Protein AF-A0A1U7P0L5-F1 (afdb_monomer_lite)

Sequence (220 aa):
MLDERTPVVAGQPLCALDLDDVIVNGQLLPSAAVLVDELNTYAEVSVSGGGLHLLAASTVAPGARRGKVNDLSVELITTGFLAITGVRWPETPPEIALRRAELAQLRRDLDPGSPPPCFRPAARPVADVLSALLGQRNGTKVRRLLIDGDTSGYPSPSEAVFAAARLIAWRTRDAGVIEVLLRESPLYTSRWERPVAAGRTWITHTVYRALSADRKGVHQ

Secondary structure (DSSP, 8-state):
---TTS-EETTEEEEEEEETT-EETTEE-HHHHHHHHHH-S-EEE-TTSS-EEEEEE----S--SEEEETTEEEEEESSS-------B-TTS-SS-EE-HHHHHHHHHHH---SPP---PPPSS-HHHHHHHHHTSTTHHHHHHHHTS---TTSSSHHHHHHHHHHHHHHHH--HHHHHHHHHHSTT--GGGGSEEGGGEEHHHHHHHHHHH--------

pLDDT: mean 84.92, std 14.85, range [30.53, 98.44]

Radius of gyration: 23.58 Å; chains: 1; bounding box: 50×36×65 Å

Structure (mmCIF, N/CA/C/O backbone):
data_AF-A0A1U7P0L5-F1
#
_entry.id   AF-A0A1U7P0L5-F1
#
loop_
_atom_site.group_PDB
_atom_site.id
_atom_site.type_symbol
_atom_site.label_atom_id
_atom_site.label_alt_id
_atom_site.label_comp_id
_atom_site.label_asym_id
_atom_site.label_entity_id
_atom_site.label_seq_id
_atom_site.pdbx_PDB_ins_code
_atom_site.Cartn_x
_atom_site.Cartn_y
_atom_site.Cartn_z
_atom_site.occupancy
_atom_site.B_iso_or_equiv
_atom_site.auth_seq_id
_atom_site.auth_comp_id
_atom_site.auth_asym_id
_atom_site.auth_atom_id
_atom_site.pdbx_PDB_model_num
ATOM 1 N N . MET A 1 1 ? 18.493 -2.268 11.499 1.00 49.53 1 MET A N 1
ATOM 2 C CA . MET A 1 1 ? 18.177 -1.759 12.848 1.00 49.53 1 MET A CA 1
ATOM 3 C C . MET A 1 1 ? 17.081 -0.727 12.698 1.00 49.53 1 MET A C 1
ATOM 5 O O . MET A 1 1 ? 17.154 0.045 11.749 1.00 49.53 1 MET A O 1
ATOM 9 N N . LEU A 1 2 ? 16.052 -0.779 13.542 1.00 60.72 2 LEU A N 1
ATOM 10 C CA . LEU A 1 2 ? 15.047 0.285 13.620 1.00 60.72 2 LEU A CA 1
ATOM 11 C C . LEU A 1 2 ? 15.677 1.477 14.359 1.00 60.72 2 LEU A C 1
ATOM 13 O O . LEU A 1 2 ? 16.506 1.261 15.239 1.00 60.72 2 LEU A O 1
ATOM 17 N N . ASP A 1 3 ? 15.332 2.700 13.964 1.00 70.56 3 ASP A N 1
ATOM 18 C CA . ASP A 1 3 ? 15.740 3.926 14.667 1.00 70.56 3 ASP A CA 1
ATOM 19 C C . ASP A 1 3 ? 15.194 3.899 16.109 1.00 70.56 3 ASP A C 1
ATOM 21 O O . ASP A 1 3 ? 14.060 3.460 16.310 1.00 70.56 3 ASP A O 1
ATOM 25 N N . GLU A 1 4 ? 15.960 4.376 17.097 1.00 69.56 4 GLU A N 1
ATOM 26 C CA . GLU A 1 4 ? 15.569 4.458 18.519 1.00 69.56 4 GLU A CA 1
ATOM 27 C C . GLU A 1 4 ? 14.279 5.264 18.735 1.00 69.56 4 GLU A C 1
ATOM 29 O O . GLU A 1 4 ? 13.580 5.087 19.730 1.00 69.56 4 GLU A O 1
ATOM 34 N N . ARG A 1 5 ? 13.932 6.134 17.782 1.00 76.31 5 ARG A N 1
ATOM 35 C CA . ARG A 1 5 ? 12.690 6.919 17.785 1.00 76.31 5 ARG A CA 1
ATOM 36 C C . ARG A 1 5 ? 11.480 6.171 17.233 1.00 76.31 5 ARG A C 1
ATOM 38 O O . ARG A 1 5 ? 10.381 6.720 17.238 1.00 76.31 5 ARG A O 1
ATOM 45 N N . THR A 1 6 ? 11.663 4.953 16.729 1.00 80.88 6 THR A N 1
ATOM 46 C CA . THR A 1 6 ? 10.565 4.141 16.204 1.00 80.88 6 THR A CA 1
ATOM 47 C C . THR A 1 6 ? 9.886 3.431 17.370 1.00 80.88 6 THR A C 1
ATOM 49 O O . THR A 1 6 ? 10.516 2.571 17.986 1.00 80.88 6 THR A O 1
ATOM 52 N N . PRO A 1 7 ? 8.619 3.737 17.693 1.00 87.62 7 PRO A N 1
ATOM 53 C CA . PRO A 1 7 ? 7.888 2.971 18.692 1.00 87.62 7 PRO A CA 1
ATOM 54 C C . PRO A 1 7 ? 7.767 1.510 18.245 1.00 87.62 7 PRO A C 1
ATOM 56 O O . PRO A 1 7 ? 7.443 1.224 17.089 1.00 87.62 7 PRO A O 1
ATOM 59 N N . VAL A 1 8 ? 8.047 0.585 19.163 1.00 89.44 8 VAL A N 1
ATOM 60 C CA . VAL A 1 8 ? 8.085 -0.857 18.901 1.00 89.44 8 VAL A CA 1
ATOM 61 C C . VAL A 1 8 ? 7.215 -1.594 19.913 1.00 89.44 8 VAL A C 1
ATOM 63 O O . VAL A 1 8 ? 7.319 -1.370 21.115 1.00 89.44 8 VAL A O 1
ATOM 66 N N . VAL A 1 9 ? 6.407 -2.530 19.421 1.00 90.25 9 VAL A N 1
ATOM 67 C CA . VAL A 1 9 ? 5.615 -3.473 20.218 1.00 90.25 9 VAL A CA 1
ATOM 68 C C . VAL A 1 9 ? 5.973 -4.886 19.759 1.00 90.25 9 VAL A C 1
ATOM 70 O O . VAL A 1 9 ? 6.031 -5.159 18.561 1.00 90.25 9 VAL A O 1
ATOM 73 N N . ALA A 1 10 ? 6.286 -5.782 20.701 1.00 85.44 10 ALA A N 1
ATOM 74 C CA . ALA A 1 10 ? 6.700 -7.165 20.418 1.00 85.44 10 ALA A CA 1
ATOM 75 C C . ALA A 1 10 ? 7.835 -7.290 19.368 1.00 85.44 10 ALA A C 1
ATOM 77 O O . ALA A 1 10 ? 7.843 -8.189 18.525 1.00 85.44 10 ALA A O 1
ATOM 78 N N . GLY A 1 11 ? 8.793 -6.356 19.380 1.00 88.50 11 GLY A N 1
ATOM 79 C CA . GLY A 1 11 ? 9.914 -6.342 18.434 1.00 88.50 11 GLY A CA 1
ATOM 80 C C . GLY A 1 11 ? 9.539 -5.944 16.999 1.00 88.50 11 GLY A C 1
ATOM 81 O O . GLY A 1 11 ? 10.328 -6.170 16.082 1.00 88.50 11 GLY A O 1
ATOM 82 N N . GLN A 1 12 ? 8.347 -5.386 16.771 1.00 91.94 12 GLN A N 1
ATOM 83 C CA . GLN A 1 12 ? 7.901 -4.837 15.489 1.00 91.94 12 GLN A CA 1
ATOM 84 C C . GLN A 1 12 ? 7.539 -3.354 15.598 1.00 91.94 12 GLN A C 1
ATOM 86 O O . GLN A 1 12 ? 7.059 -2.931 16.648 1.00 91.94 12 GLN A O 1
ATOM 91 N N . PRO A 1 13 ? 7.739 -2.562 14.530 1.00 94.12 13 PRO A N 1
ATOM 92 C CA . PRO A 1 13 ? 7.363 -1.158 14.550 1.00 94.12 13 PRO A CA 1
ATOM 93 C C . PRO A 1 13 ? 5.846 -1.008 14.698 1.00 94.12 13 PRO A C 1
ATOM 95 O O . PRO A 1 13 ? 5.068 -1.813 14.174 1.00 94.12 13 PRO A O 1
ATOM 98 N N . LEU A 1 14 ? 5.444 0.027 15.428 1.00 95.38 14 LEU A N 1
ATOM 99 C CA . LEU A 1 14 ? 4.051 0.404 15.590 1.00 95.38 14 LEU A CA 1
ATOM 100 C C . LEU A 1 14 ? 3.533 1.052 14.302 1.00 95.38 14 LEU A C 1
ATOM 102 O O . LEU A 1 14 ? 4.162 1.950 13.743 1.00 95.38 14 LEU A O 1
ATOM 106 N N . CYS A 1 15 ? 2.372 0.596 13.858 1.00 96.25 15 CYS A N 1
ATOM 107 C CA . CYS A 1 15 ? 1.606 1.165 12.764 1.00 96.25 15 CYS A CA 1
ATOM 108 C C . CYS A 1 15 ? 0.264 1.651 13.305 1.00 96.25 15 CYS A C 1
ATOM 110 O O . CYS A 1 15 ? -0.303 1.030 14.208 1.00 96.25 15 CYS A O 1
ATOM 112 N N . ALA A 1 16 ? -0.256 2.719 12.715 1.00 97.25 16 ALA A N 1
ATOM 113 C CA . ALA A 1 16 ? -1.593 3.203 13.005 1.00 97.25 16 ALA A CA 1
ATOM 114 C C . ALA A 1 16 ? -2.440 3.290 11.738 1.00 97.25 16 ALA A C 1
ATOM 116 O O . ALA A 1 16 ? -1.933 3.642 10.672 1.00 97.25 16 ALA A O 1
ATOM 117 N N . LEU A 1 17 ? -3.722 2.977 11.865 1.00 97.75 17 LEU A N 1
ATOM 118 C CA . LEU A 1 17 ? -4.740 3.304 10.879 1.00 97.75 17 LEU A CA 1
ATOM 119 C C . LEU A 1 17 ? -5.555 4.462 11.432 1.00 97.75 17 LEU A C 1
ATOM 121 O O . LEU A 1 17 ? -6.031 4.379 12.563 1.00 97.75 17 LEU A O 1
ATOM 125 N N . ASP A 1 18 ? -5.724 5.495 10.624 1.00 98.00 18 ASP A N 1
ATOM 126 C CA . ASP A 1 18 ? -6.602 6.620 10.908 1.00 98.00 18 ASP A CA 1
ATOM 127 C C . ASP A 1 18 ? -7.827 6.537 9.988 1.00 98.00 18 ASP A C 1
ATOM 129 O O . ASP A 1 18 ? -7.694 6.455 8.757 1.00 98.00 18 ASP A O 1
ATOM 133 N N . LEU A 1 19 ? -9.002 6.442 10.611 1.00 97.50 19 LEU A N 1
ATOM 134 C CA . LEU A 1 19 ? -10.300 6.310 9.964 1.00 97.50 19 LEU A CA 1
ATOM 135 C C . LEU A 1 19 ? -11.152 7.540 10.289 1.00 97.50 19 LEU A C 1
ATOM 137 O O . LEU A 1 19 ? -11.674 7.672 11.399 1.00 97.50 19 LEU A O 1
ATOM 141 N N . ASP A 1 20 ? -11.330 8.410 9.300 1.00 96.19 20 ASP A N 1
ATOM 142 C CA . ASP A 1 20 ? -12.133 9.627 9.423 1.00 96.19 20 ASP A CA 1
ATOM 143 C C . ASP A 1 20 ? -13.633 9.347 9.219 1.00 96.19 20 ASP A C 1
ATOM 145 O O . ASP A 1 20 ? -14.016 8.587 8.328 1.00 96.19 20 ASP A O 1
ATOM 149 N N . ASP A 1 21 ? -14.482 10.006 10.016 1.00 95.31 21 ASP A N 1
ATOM 150 C CA . ASP A 1 21 ? -15.950 10.030 9.875 1.00 95.31 21 ASP A CA 1
ATOM 151 C C . ASP A 1 21 ? -16.629 8.644 9.799 1.00 95.31 21 ASP A C 1
ATOM 153 O O . ASP A 1 21 ? -17.619 8.441 9.090 1.00 95.31 21 ASP A O 1
ATOM 157 N N . VAL A 1 22 ? -16.106 7.671 10.550 1.00 96.31 22 VAL A N 1
ATOM 158 C CA . VAL A 1 22 ? -16.613 6.288 10.582 1.00 96.31 22 VAL A CA 1
ATOM 159 C C . VAL A 1 22 ? -17.613 6.002 11.693 1.00 96.31 22 VAL A C 1
ATOM 161 O O . VAL A 1 22 ? -18.229 4.938 11.683 1.00 96.31 22 VAL A O 1
ATOM 164 N N . ILE A 1 23 ? -17.784 6.916 12.646 1.00 96.12 23 ILE A N 1
ATOM 165 C CA . ILE A 1 23 ? -18.743 6.790 13.743 1.00 96.12 23 ILE A CA 1
ATOM 166 C C . ILE A 1 23 ? -19.949 7.681 13.441 1.00 96.12 23 ILE A C 1
ATOM 168 O O . ILE A 1 23 ? -19.853 8.907 13.430 1.00 96.12 23 ILE A O 1
ATOM 172 N N . VAL A 1 24 ? -21.113 7.063 13.250 1.00 93.12 24 VAL A N 1
ATOM 173 C CA . VAL A 1 24 ? -22.387 7.745 12.997 1.00 93.12 24 VAL A CA 1
ATOM 174 C C . VAL A 1 24 ? -23.397 7.294 14.044 1.00 93.12 24 VAL A C 1
ATOM 176 O O . VAL A 1 24 ? -23.664 6.106 14.190 1.00 93.12 24 VAL A O 1
ATOM 179 N N . ASN A 1 25 ? -23.959 8.242 14.799 1.00 91.88 25 ASN A N 1
ATOM 180 C CA . ASN A 1 25 ? -24.899 7.966 15.898 1.00 91.88 25 ASN A CA 1
ATOM 181 C C . ASN A 1 25 ? -24.366 6.946 16.927 1.00 91.88 25 ASN A C 1
ATOM 183 O O . ASN A 1 25 ? -25.121 6.133 17.456 1.00 91.88 25 ASN A O 1
ATOM 187 N N . GLY A 1 26 ? -23.057 6.979 17.199 1.00 90.38 26 GLY A N 1
ATOM 188 C CA . GLY A 1 26 ? -22.404 6.065 18.140 1.00 90.38 26 GLY A CA 1
ATOM 189 C C . GLY A 1 26 ? -22.184 4.645 17.610 1.00 90.38 26 GLY A C 1
ATOM 190 O O . GLY A 1 26 ? -21.819 3.770 18.388 1.00 90.38 26 GLY A O 1
ATOM 191 N N . GLN A 1 27 ? -22.390 4.407 16.313 1.00 91.69 27 GLN A N 1
ATOM 192 C CA . GLN A 1 27 ? -22.140 3.122 15.661 1.00 91.69 27 GLN A CA 1
ATOM 193 C C . GLN A 1 27 ? -21.100 3.268 14.554 1.00 91.69 27 GLN A C 1
ATOM 195 O O . GLN A 1 27 ? -21.029 4.306 13.898 1.00 91.69 27 GLN A O 1
ATOM 200 N N . LEU A 1 28 ? -20.307 2.219 14.332 1.00 90.75 28 LEU A N 1
ATOM 201 C CA . LEU A 1 28 ? -19.376 2.181 13.209 1.00 90.75 28 LEU A CA 1
ATOM 202 C C . LEU A 1 28 ? -20.118 1.972 11.888 1.00 90.75 28 LEU A C 1
ATOM 204 O O . LEU A 1 28 ? -21.085 1.210 11.808 1.00 90.75 28 LEU A O 1
ATOM 208 N N . LEU A 1 29 ? -19.612 2.595 10.826 1.00 90.50 29 LEU A N 1
ATOM 209 C CA . LEU A 1 29 ? -19.975 2.221 9.464 1.00 90.50 29 LEU A CA 1
ATOM 210 C C . LEU A 1 29 ? -19.682 0.725 9.239 1.00 90.50 29 LEU A C 1
ATOM 212 O O . LEU A 1 29 ? -18.647 0.240 9.701 1.00 90.50 29 LEU A O 1
ATOM 216 N N . PRO A 1 30 ? -20.517 -0.008 8.478 1.00 87.69 30 PRO A N 1
ATOM 217 C CA . PRO A 1 30 ? -20.316 -1.442 8.260 1.00 87.69 30 PRO A CA 1
ATOM 218 C C . PRO A 1 30 ? -18.934 -1.799 7.697 1.00 87.69 30 PRO A C 1
ATOM 220 O O . PRO A 1 30 ? -18.323 -2.771 8.129 1.00 87.69 30 PRO A O 1
ATOM 223 N N . SER A 1 31 ? -18.407 -0.992 6.772 1.00 85.62 31 SER A N 1
ATOM 224 C CA . SER A 1 31 ? -17.066 -1.191 6.209 1.00 85.62 31 SER A CA 1
ATOM 225 C C . SER A 1 31 ? -15.951 -0.970 7.236 1.00 85.62 31 SER A C 1
ATOM 227 O O . SER A 1 31 ? -14.946 -1.677 7.205 1.00 85.62 31 SER A O 1
ATOM 229 N N . ALA A 1 32 ? -16.134 -0.032 8.171 1.00 90.44 32 ALA A N 1
ATOM 230 C CA . ALA A 1 32 ? -15.198 0.198 9.267 1.00 90.44 32 ALA A CA 1
ATOM 231 C C . ALA A 1 32 ? -15.249 -0.934 10.299 1.00 90.44 32 ALA A C 1
ATOM 233 O O . ALA A 1 32 ? -14.197 -1.385 10.737 1.00 90.44 32 ALA A O 1
ATOM 234 N N . ALA A 1 33 ? -16.441 -1.439 10.632 1.00 88.75 33 ALA A N 1
ATOM 235 C CA . ALA A 1 33 ? -16.604 -2.574 11.541 1.00 88.75 33 ALA A CA 1
ATOM 236 C C . ALA A 1 33 ? -15.881 -3.829 11.024 1.00 88.75 33 ALA A C 1
ATOM 238 O O . ALA A 1 33 ? -15.118 -4.434 11.768 1.00 88.75 33 ALA A O 1
ATOM 239 N N . VAL A 1 34 ? -16.020 -4.153 9.730 1.00 87.75 34 VAL A N 1
ATOM 240 C CA . VAL A 1 34 ? -15.293 -5.275 9.105 1.00 87.75 34 VAL A CA 1
ATOM 241 C C . VAL A 1 34 ? -13.781 -5.115 9.264 1.00 87.75 34 VAL A C 1
ATOM 243 O O . VAL A 1 34 ? -13.110 -6.050 9.683 1.00 87.75 34 VAL A O 1
ATOM 246 N N . LEU A 1 35 ? -13.236 -3.927 8.983 1.00 89.81 35 LEU A N 1
ATOM 247 C CA . LEU A 1 35 ? -11.798 -3.685 9.106 1.00 89.81 35 LEU A CA 1
ATOM 248 C C . LEU A 1 35 ? -11.310 -3.749 10.565 1.00 89.81 35 LEU A C 1
ATOM 250 O O . LEU A 1 35 ? -10.214 -4.246 10.832 1.00 89.81 35 LEU A O 1
ATOM 254 N N . VAL A 1 36 ? -12.113 -3.250 11.508 1.00 93.38 36 VAL A N 1
ATOM 255 C CA . VAL A 1 36 ? -11.837 -3.325 12.950 1.00 93.38 36 VAL A CA 1
ATOM 256 C C . VAL A 1 36 ? -11.805 -4.779 13.419 1.00 93.38 36 VAL A C 1
ATOM 258 O O . VAL A 1 36 ? -10.855 -5.171 14.101 1.00 93.38 36 VAL A O 1
ATOM 261 N N . ASP A 1 37 ? -12.779 -5.585 13.000 1.00 89.81 37 ASP A N 1
ATOM 262 C CA . ASP A 1 37 ? -12.876 -7.006 13.338 1.00 89.81 37 ASP A CA 1
ATOM 263 C C . ASP A 1 37 ? -11.768 -7.838 12.682 1.00 89.81 37 ASP A C 1
ATOM 265 O O . ASP A 1 37 ? -11.213 -8.739 13.309 1.00 89.81 37 ASP A O 1
ATOM 269 N N . GLU A 1 38 ? -11.402 -7.537 11.435 1.00 89.00 38 GLU A N 1
ATOM 270 C CA . GLU A 1 38 ? -10.308 -8.212 10.731 1.00 89.00 38 GLU A CA 1
ATOM 271 C C . GLU A 1 38 ? -8.953 -7.920 11.380 1.00 89.00 38 GLU A C 1
ATOM 273 O O . GLU A 1 38 ? -8.148 -8.833 11.587 1.00 89.00 38 GLU A O 1
ATOM 278 N N . LEU A 1 39 ? -8.683 -6.653 11.718 1.00 93.81 39 LEU A N 1
ATOM 279 C CA . LEU A 1 39 ? -7.416 -6.272 12.336 1.00 93.81 39 LEU A CA 1
ATOM 280 C C . LEU A 1 39 ? -7.352 -6.687 13.811 1.00 93.81 39 LEU A C 1
ATOM 282 O O . LEU A 1 39 ? -6.258 -6.963 14.304 1.00 93.81 39 LEU A O 1
ATOM 286 N N . ASN A 1 40 ? -8.494 -6.737 14.507 1.00 95.12 40 ASN A N 1
ATOM 287 C CA . ASN A 1 40 ? -8.668 -7.224 15.878 1.00 95.12 40 ASN A CA 1
ATOM 288 C C . ASN A 1 40 ? -7.512 -6.817 16.810 1.00 95.12 40 ASN A C 1
ATOM 290 O O . ASN A 1 40 ? -6.704 -7.639 17.262 1.00 95.12 40 ASN A O 1
ATOM 294 N N . THR A 1 41 ? -7.376 -5.517 17.026 1.00 97.88 41 THR A N 1
ATOM 295 C CA . THR A 1 41 ? -6.297 -4.891 17.796 1.00 97.88 41 THR A CA 1
ATOM 296 C C . THR A 1 41 ? -6.857 -3.700 18.563 1.00 97.88 41 THR A C 1
ATOM 298 O O . THR A 1 41 ? -8.007 -3.323 18.344 1.00 97.88 41 THR A O 1
ATOM 301 N N . TYR A 1 42 ? -6.056 -3.087 19.431 1.00 98.06 42 TYR A N 1
ATOM 302 C CA . TYR A 1 42 ? -6.428 -1.848 20.106 1.00 98.06 42 TYR A CA 1
ATOM 303 C C . TYR A 1 42 ? -6.975 -0.793 19.138 1.00 98.06 42 TYR A C 1
ATOM 305 O O . TYR A 1 42 ? -6.298 -0.414 18.174 1.00 98.06 42 TYR A O 1
ATOM 313 N N . ALA A 1 43 ? -8.167 -0.282 19.448 1.00 98.19 43 ALA A N 1
ATOM 314 C CA . ALA A 1 43 ? -8.747 0.870 18.781 1.00 98.19 43 ALA A CA 1
ATOM 315 C C . ALA A 1 43 ? -9.280 1.898 19.782 1.00 98.19 43 ALA A C 1
ATOM 317 O O . ALA A 1 43 ? -9.772 1.558 20.863 1.00 98.19 43 ALA A O 1
ATOM 318 N N . GLU A 1 44 ? -9.228 3.167 19.398 1.00 97.94 44 GLU A N 1
ATOM 319 C CA . GLU A 1 44 ? -9.717 4.288 20.193 1.00 97.94 44 GLU A CA 1
ATOM 320 C C . GLU A 1 44 ? -10.426 5.336 19.338 1.00 97.94 44 GLU A C 1
ATOM 322 O O . GLU A 1 44 ? -10.128 5.513 18.158 1.00 97.94 44 GLU A O 1
ATOM 327 N N . VAL A 1 45 ? -11.374 6.039 19.950 1.00 98.06 45 VAL A N 1
ATOM 328 C CA . VAL A 1 45 ? -12.108 7.141 19.325 1.00 98.06 45 VAL A CA 1
ATOM 329 C C . VAL A 1 45 ? -11.155 8.313 19.108 1.00 98.06 45 VAL A C 1
ATOM 331 O O . VAL A 1 45 ? -10.426 8.698 20.024 1.00 98.06 45 VAL A O 1
ATOM 334 N N . SER A 1 46 ? -11.154 8.889 17.906 1.00 96.94 46 SER A N 1
ATOM 335 C CA . SER A 1 46 ? -10.294 10.026 17.574 1.00 96.94 46 SER A CA 1
ATOM 336 C C . SER A 1 46 ? -10.735 11.309 18.293 1.00 96.94 46 SER A C 1
ATOM 338 O O . SER A 1 46 ? -11.811 11.391 18.888 1.00 96.94 46 SER A O 1
ATOM 340 N N . VAL A 1 47 ? -9.910 12.359 18.219 1.00 96.94 47 VAL A N 1
ATOM 341 C CA . VAL A 1 47 ? -10.175 13.652 18.883 1.00 96.94 47 VAL A CA 1
ATOM 342 C C . VAL A 1 47 ? -11.492 14.291 18.423 1.00 96.94 47 VAL A C 1
ATOM 344 O O . VAL A 1 47 ? -12.130 14.999 19.199 1.00 96.94 47 VAL A O 1
ATOM 347 N N . SER A 1 48 ? -11.918 14.046 17.179 1.00 94.69 48 SER A N 1
ATOM 348 C CA . SER A 1 48 ? -13.170 14.596 16.645 1.00 94.69 48 SER A CA 1
ATOM 349 C C . SER A 1 48 ? -14.420 13.918 17.211 1.00 94.69 48 SER A C 1
ATOM 351 O O . SER A 1 48 ? -15.515 14.457 17.072 1.00 94.69 48 SER A O 1
ATOM 353 N N . GLY A 1 49 ? -14.286 12.729 17.808 1.00 94.88 49 GLY A N 1
ATOM 354 C CA . GLY A 1 49 ? -15.407 11.884 18.226 1.00 94.88 49 GLY A CA 1
ATOM 355 C C . GLY A 1 49 ? -16.095 11.125 17.084 1.00 94.88 49 GLY A C 1
ATOM 356 O O . GLY A 1 49 ? -16.838 10.185 17.352 1.00 94.88 49 GLY A O 1
ATOM 357 N N . GLY A 1 50 ? -15.848 11.509 15.826 1.00 95.94 50 GLY A N 1
ATOM 358 C CA . GLY A 1 50 ? -16.410 10.868 14.632 1.00 95.94 50 GLY A CA 1
ATOM 359 C C . GLY A 1 50 ? -15.477 9.855 13.963 1.00 95.94 50 GLY A C 1
ATOM 360 O O . GLY A 1 50 ? -15.931 9.071 13.134 1.00 95.94 50 GLY A O 1
ATOM 361 N N . GLY A 1 51 ? -14.186 9.862 14.302 1.00 97.19 51 GLY A N 1
ATOM 362 C CA . GLY A 1 51 ? -13.186 8.959 13.731 1.00 97.19 51 GLY A CA 1
ATOM 363 C C . GLY A 1 51 ? -12.703 7.886 14.705 1.00 97.19 51 GLY A C 1
ATOM 364 O O . GLY A 1 51 ? -13.018 7.903 15.898 1.00 97.19 51 GLY A O 1
ATOM 365 N N . LEU A 1 52 ? -11.896 6.964 14.188 1.00 97.69 52 LEU A N 1
ATOM 366 C CA . LEU A 1 52 ? -11.321 5.857 14.943 1.00 97.69 52 LEU A CA 1
ATOM 367 C C . LEU A 1 52 ? -9.845 5.666 14.575 1.00 97.69 52 LEU A C 1
ATOM 369 O O . LEU A 1 52 ? -9.497 5.595 13.398 1.00 97.69 52 LEU A O 1
ATOM 373 N N . HIS A 1 53 ? -8.986 5.521 15.579 1.00 98.44 53 HIS A N 1
ATOM 374 C CA . HIS A 1 53 ? -7.600 5.103 15.400 1.00 98.44 53 HIS A CA 1
ATOM 375 C C . HIS A 1 53 ? -7.453 3.629 15.765 1.00 98.44 53 HIS A C 1
ATOM 377 O O . HIS A 1 53 ? -7.892 3.220 16.838 1.00 98.44 53 HIS A O 1
ATOM 383 N N . LEU A 1 54 ? -6.785 2.839 14.925 1.00 98.31 54 LEU A N 1
ATOM 384 C CA . LEU A 1 54 ? -6.393 1.466 15.254 1.00 98.31 54 LEU A CA 1
ATOM 385 C C . LEU A 1 54 ? -4.874 1.376 15.322 1.00 98.31 54 LEU A C 1
ATOM 387 O O . LEU A 1 54 ? -4.183 1.863 14.429 1.00 98.31 54 LEU A O 1
ATOM 391 N N . LEU A 1 55 ? -4.347 0.711 16.346 1.00 98.12 55 LEU A N 1
ATOM 392 C CA . LEU A 1 55 ? -2.911 0.546 16.558 1.00 98.12 55 LEU A CA 1
ATOM 393 C C . LEU A 1 55 ? -2.529 -0.927 16.455 1.00 98.12 55 LEU A C 1
ATOM 395 O O . LEU A 1 55 ? -3.092 -1.764 17.155 1.00 98.12 55 LEU A O 1
ATOM 399 N N . ALA A 1 56 ? -1.538 -1.251 15.628 1.00 97.44 56 ALA A N 1
ATOM 400 C CA . ALA A 1 56 ? -1.047 -2.616 15.449 1.00 97.44 56 ALA A CA 1
ATOM 401 C C . ALA A 1 56 ? 0.470 -2.649 15.249 1.00 97.44 56 ALA A C 1
ATOM 403 O O . ALA A 1 56 ? 1.067 -1.738 14.677 1.00 97.44 56 ALA A O 1
ATOM 404 N N . ALA A 1 57 ? 1.108 -3.732 15.681 1.00 96.81 57 ALA A N 1
ATOM 405 C CA . ALA A 1 57 ? 2.535 -3.948 15.481 1.00 96.81 57 ALA A CA 1
ATOM 406 C C . ALA A 1 57 ? 2.767 -4.753 14.196 1.00 96.81 57 ALA A C 1
ATOM 408 O O . ALA A 1 57 ? 2.230 -5.852 14.052 1.00 96.81 57 ALA A O 1
ATOM 409 N N . SER A 1 58 ? 3.567 -4.242 13.258 1.00 94.81 58 SER A N 1
ATOM 410 C CA . SER A 1 58 ? 4.023 -4.990 12.076 1.00 94.81 58 SER A CA 1
ATOM 411 C C . SER A 1 58 ? 5.049 -4.194 11.275 1.00 94.81 58 SER A C 1
ATOM 413 O O . SER A 1 58 ? 4.950 -2.979 11.163 1.00 94.81 58 SER A O 1
ATOM 415 N N . THR A 1 59 ? 5.996 -4.871 10.622 1.00 92.56 59 THR A N 1
ATOM 416 C CA . THR A 1 59 ? 6.718 -4.271 9.491 1.00 92.56 59 THR A CA 1
ATOM 417 C C . THR A 1 59 ? 5.861 -4.343 8.232 1.00 92.56 59 THR A C 1
ATOM 419 O O . THR A 1 59 ? 5.554 -5.430 7.744 1.00 92.56 59 THR A O 1
ATOM 422 N N . VAL A 1 60 ? 5.527 -3.183 7.671 1.00 90.25 60 VAL A N 1
ATOM 423 C CA . VAL A 1 60 ? 4.733 -3.073 6.443 1.00 90.25 60 VAL A CA 1
ATOM 424 C C . VAL A 1 60 ? 5.617 -2.606 5.286 1.00 90.25 60 VAL A C 1
ATOM 426 O O . VAL A 1 60 ? 6.516 -1.787 5.469 1.00 90.25 60 VAL A O 1
ATOM 429 N N . ALA A 1 61 ? 5.363 -3.123 4.082 1.00 88.25 61 ALA A N 1
ATOM 430 C CA . ALA A 1 61 ? 6.021 -2.644 2.869 1.00 88.25 61 ALA A CA 1
ATOM 431 C C . ALA A 1 61 ? 5.727 -1.145 2.626 1.00 88.25 61 ALA A C 1
ATOM 433 O O . ALA A 1 61 ? 4.652 -0.667 3.010 1.00 88.25 61 ALA A O 1
ATOM 434 N N . PRO A 1 62 ? 6.645 -0.400 1.980 1.00 85.38 62 PRO A N 1
ATOM 435 C CA . PRO A 1 62 ? 6.371 0.969 1.552 1.00 85.38 62 PRO A CA 1
ATOM 436 C C . PRO A 1 62 ? 5.237 0.992 0.518 1.00 85.38 62 PRO A C 1
ATOM 438 O O . PRO A 1 62 ? 5.085 0.051 -0.260 1.00 85.38 62 PRO A O 1
ATOM 441 N N . GLY A 1 63 ? 4.463 2.074 0.497 1.00 87.25 63 GLY A N 1
ATOM 442 C CA . GLY A 1 63 ? 3.346 2.256 -0.429 1.00 87.25 63 GLY A CA 1
ATOM 443 C C . GLY A 1 63 ? 2.550 3.521 -0.123 1.00 87.25 63 GLY A C 1
ATOM 444 O O . GLY A 1 63 ? 2.963 4.333 0.712 1.00 87.25 63 GLY A O 1
ATOM 445 N N . ALA A 1 64 ? 1.408 3.682 -0.787 1.00 88.19 64 ALA A N 1
ATOM 446 C CA . ALA A 1 64 ? 0.504 4.809 -0.585 1.00 88.19 64 ALA A CA 1
ATOM 447 C C . ALA A 1 64 ? 0.088 4.940 0.888 1.00 88.19 64 ALA A C 1
ATOM 449 O O . ALA A 1 64 ? -0.333 3.978 1.526 1.00 88.19 64 ALA A O 1
ATOM 450 N N . ARG A 1 65 ? 0.206 6.148 1.444 1.00 92.50 65 ARG A N 1
ATOM 451 C CA . ARG A 1 65 ? -0.211 6.435 2.824 1.00 92.50 65 ARG A CA 1
ATOM 452 C C . ARG A 1 65 ? -1.734 6.464 2.968 1.00 92.50 65 ARG A C 1
ATOM 454 O O . ARG A 1 65 ? -2.247 6.016 3.982 1.00 92.50 65 ARG A O 1
ATOM 461 N N . ARG A 1 66 ? -2.436 6.981 1.960 1.00 94.06 66 ARG A N 1
ATOM 462 C CA . ARG A 1 66 ? -3.895 7.141 1.933 1.00 94.06 66 ARG A CA 1
ATOM 463 C C . ARG A 1 66 ? -4.470 6.411 0.730 1.00 94.06 66 ARG A C 1
ATOM 465 O O . ARG A 1 66 ? -3.849 6.413 -0.332 1.00 94.06 66 ARG A O 1
ATOM 472 N N . GLY A 1 67 ? -5.659 5.851 0.887 1.00 90.62 67 GLY A N 1
ATOM 473 C CA . GLY A 1 67 ? -6.361 5.133 -0.169 1.00 90.62 67 GLY A CA 1
ATOM 474 C C . GLY A 1 67 ? -7.743 4.686 0.289 1.00 90.62 67 GLY A C 1
ATOM 475 O O . GLY A 1 67 ? -8.232 5.127 1.330 1.00 90.62 67 GLY A O 1
ATOM 476 N N . LYS A 1 68 ? -8.368 3.815 -0.506 1.00 89.81 68 LYS A N 1
ATOM 477 C CA . LYS A 1 68 ? -9.650 3.203 -0.163 1.00 89.81 68 LYS A CA 1
ATOM 478 C C . LYS A 1 68 ? -9.512 1.695 -0.046 1.00 89.81 68 LYS A C 1
ATOM 480 O O . LYS A 1 68 ? -8.936 1.073 -0.930 1.00 89.81 68 LYS A O 1
ATOM 485 N N . VAL A 1 69 ? -10.092 1.130 1.004 1.00 86.81 69 VAL A N 1
ATOM 486 C CA . VAL A 1 69 ? -10.196 -0.314 1.239 1.00 86.81 69 VAL A CA 1
ATOM 487 C C . VAL A 1 69 ? -11.676 -0.610 1.437 1.00 86.81 69 VAL A C 1
ATOM 489 O O . VAL A 1 69 ? -12.274 -0.067 2.354 1.00 86.81 69 VAL A O 1
ATOM 492 N N . ASN A 1 70 ? -12.297 -1.407 0.562 1.00 81.19 70 ASN A N 1
ATOM 493 C CA . ASN A 1 70 ? -13.744 -1.690 0.619 1.00 81.19 70 ASN A CA 1
ATOM 494 C C . ASN A 1 70 ? -14.610 -0.413 0.749 1.00 81.19 70 ASN A C 1
ATOM 496 O O . ASN A 1 70 ? -15.440 -0.296 1.648 1.00 81.19 70 ASN A O 1
ATOM 500 N N . ASP A 1 71 ? -14.351 0.576 -0.116 1.00 82.44 71 ASP A N 1
ATOM 501 C CA . ASP A 1 71 ? -14.965 1.919 -0.128 1.00 82.44 71 ASP A CA 1
ATOM 502 C C . ASP A 1 71 ? -14.730 2.803 1.112 1.00 82.44 71 ASP A C 1
ATOM 504 O O . ASP A 1 71 ? -15.086 3.985 1.093 1.00 82.44 71 ASP A O 1
ATOM 508 N N . LEU A 1 72 ? -14.050 2.289 2.137 1.00 90.12 72 LEU A N 1
ATOM 509 C CA . LEU A 1 72 ? -13.631 3.030 3.318 1.00 90.12 72 LEU A CA 1
ATOM 510 C C . LEU A 1 72 ? -12.342 3.804 3.038 1.00 90.12 72 LEU A C 1
ATOM 512 O O . LEU A 1 72 ? -11.354 3.229 2.580 1.00 90.12 72 LEU A O 1
ATOM 516 N N . SER A 1 73 ? -12.334 5.102 3.335 1.00 94.12 73 SER A N 1
ATOM 517 C CA . SER A 1 73 ? -11.107 5.903 3.327 1.00 94.12 73 SER A CA 1
ATOM 518 C C . SER A 1 73 ? -10.224 5.493 4.503 1.00 94.12 73 SER A C 1
ATOM 520 O O . SER A 1 73 ? -10.659 5.551 5.648 1.00 94.12 73 SER A O 1
ATOM 522 N N . VAL A 1 74 ? -8.988 5.088 4.216 1.00 96.31 74 VAL A N 1
ATOM 523 C CA . VAL A 1 74 ? -8.023 4.648 5.230 1.00 96.31 74 VAL A CA 1
ATOM 524 C C . VAL A 1 74 ? -6.720 5.414 5.050 1.00 96.31 74 VAL A C 1
ATOM 526 O O . VAL A 1 74 ? -6.200 5.535 3.934 1.00 96.31 74 VAL A O 1
ATOM 529 N N . GLU A 1 75 ? -6.154 5.891 6.154 1.00 97.19 75 GLU A N 1
ATOM 530 C CA . GLU A 1 75 ? -4.781 6.372 6.209 1.00 97.19 75 GLU A CA 1
ATOM 531 C C . GLU A 1 75 ? -3.910 5.439 7.060 1.00 97.19 75 GLU A C 1
ATOM 533 O O . GLU A 1 75 ? -4.126 5.277 8.255 1.00 97.19 75 GLU A O 1
ATOM 538 N N . LEU A 1 76 ? -2.886 4.838 6.449 1.00 96.88 76 LEU A N 1
ATOM 539 C CA . LEU A 1 76 ? -1.918 3.978 7.126 1.00 96.88 76 LEU A CA 1
ATOM 540 C C . LEU A 1 76 ? -0.652 4.765 7.482 1.00 96.88 76 LEU A C 1
ATOM 542 O O . LEU A 1 76 ? 0.176 5.087 6.623 1.00 96.88 76 LEU A O 1
ATOM 546 N N . ILE A 1 77 ? -0.479 5.027 8.771 1.00 95.25 77 ILE A N 1
ATOM 547 C CA . ILE A 1 77 ? 0.603 5.817 9.348 1.00 95.25 77 ILE A CA 1
ATOM 548 C C . ILE A 1 77 ? 1.681 4.880 9.897 1.00 95.25 77 ILE A C 1
ATOM 550 O O . ILE A 1 77 ? 1.517 4.225 10.922 1.00 95.25 77 ILE A O 1
ATOM 554 N N . THR A 1 78 ? 2.820 4.847 9.209 1.00 93.06 78 THR A N 1
ATOM 555 C CA . THR A 1 78 ? 4.047 4.160 9.660 1.00 93.06 78 THR A CA 1
ATOM 556 C C . THR A 1 78 ? 5.138 5.140 10.099 1.00 93.06 78 THR A C 1
ATOM 558 O O . THR A 1 78 ? 6.159 4.736 10.644 1.00 93.06 78 THR A O 1
ATOM 561 N N . THR A 1 79 ? 4.951 6.432 9.814 1.00 89.25 79 THR A N 1
ATOM 562 C CA . THR A 1 79 ? 5.863 7.534 10.147 1.00 89.25 79 THR A CA 1
ATOM 563 C C . THR A 1 79 ? 5.060 8.816 10.352 1.00 89.25 79 THR A C 1
ATOM 565 O O . THR A 1 79 ? 4.152 9.092 9.562 1.00 89.25 79 THR A O 1
ATOM 568 N N . GLY A 1 80 ? 5.440 9.640 11.328 1.00 89.12 80 GLY A N 1
ATOM 569 C CA . GLY A 1 80 ? 4.783 10.914 11.630 1.00 89.12 80 GLY A CA 1
ATOM 570 C C . GLY A 1 80 ? 4.161 10.916 13.023 1.00 89.12 80 GLY A C 1
ATOM 571 O O . GLY A 1 80 ? 4.641 10.219 13.911 1.00 89.12 80 GLY A O 1
ATOM 572 N N . PHE A 1 81 ? 3.107 11.710 13.196 1.00 89.38 81 PHE A N 1
ATOM 573 C CA . PHE A 1 81 ? 2.402 11.870 14.465 1.00 89.38 81 PHE A CA 1
ATOM 574 C C . PHE A 1 81 ? 0.948 11.419 14.328 1.00 89.38 81 PHE A C 1
ATOM 576 O O . PHE A 1 81 ? 0.349 11.588 13.267 1.00 89.38 81 PHE A O 1
ATOM 583 N N . LEU A 1 82 ? 0.406 10.883 15.418 1.00 94.00 82 LEU A N 1
ATOM 584 C CA . LEU A 1 82 ? -1.000 10.542 15.604 1.00 94.00 82 LEU A CA 1
ATOM 585 C C . LEU A 1 82 ? -1.410 11.033 16.995 1.00 94.00 82 LEU A C 1
ATOM 587 O O . LEU A 1 82 ? -0.641 10.882 17.947 1.00 94.00 82 LEU A O 1
ATOM 591 N N . ALA A 1 83 ? -2.593 11.629 17.115 1.00 95.06 83 ALA A N 1
ATOM 592 C CA . ALA A 1 83 ? -3.141 11.983 18.418 1.00 95.06 83 ALA A CA 1
ATOM 593 C C . ALA A 1 83 ? -3.634 10.720 19.137 1.00 95.06 83 ALA A C 1
ATOM 595 O O . ALA A 1 83 ? -4.378 9.944 18.548 1.00 95.06 83 ALA A O 1
ATOM 596 N N . ILE A 1 84 ? -3.241 10.536 20.399 1.00 96.12 84 ILE A N 1
ATOM 597 C CA . ILE A 1 84 ? -3.703 9.418 21.228 1.00 96.12 84 ILE A CA 1
ATOM 598 C C . ILE A 1 84 ? -4.719 9.935 22.244 1.00 96.12 84 ILE A C 1
ATOM 600 O O . ILE A 1 84 ? -4.415 10.867 22.990 1.00 96.12 84 ILE A O 1
ATOM 604 N N . THR A 1 85 ? -5.916 9.355 22.270 1.00 97.00 85 THR A N 1
ATOM 605 C CA . THR A 1 85 ? -7.007 9.776 23.164 1.00 97.00 85 THR A CA 1
ATOM 606 C C . THR A 1 85 ? -7.151 8.878 24.386 1.00 97.00 85 THR A C 1
ATOM 608 O O . THR A 1 85 ? -7.595 9.348 25.433 1.00 97.00 85 THR A O 1
ATOM 611 N N . GLY A 1 86 ? -6.802 7.591 24.278 1.00 95.75 86 GLY A N 1
ATOM 612 C CA . GLY A 1 86 ? -7.064 6.595 25.318 1.00 95.75 86 GLY A CA 1
ATOM 613 C C . GLY A 1 86 ? -8.546 6.224 25.475 1.00 95.75 86 GLY A C 1
ATOM 614 O O . GLY A 1 86 ? -8.889 5.425 26.348 1.00 95.75 86 GLY A O 1
ATOM 615 N N . VAL A 1 87 ? -9.445 6.780 24.652 1.00 97.25 87 VAL A N 1
ATOM 616 C CA . VAL A 1 87 ? -10.883 6.479 24.692 1.00 97.25 87 VAL A CA 1
ATOM 617 C C . VAL A 1 87 ? -11.141 5.226 23.863 1.00 97.25 87 VAL A C 1
ATOM 619 O O . VAL A 1 87 ? -11.478 5.296 22.683 1.00 97.25 87 VAL A O 1
ATOM 622 N N . ARG A 1 88 ? -10.935 4.059 24.476 1.00 97.25 88 ARG A N 1
ATOM 623 C CA . ARG A 1 88 ? -11.017 2.761 23.792 1.00 97.25 88 ARG A CA 1
ATOM 624 C C . ARG A 1 88 ? -12.401 2.508 23.181 1.00 97.25 88 ARG A C 1
ATOM 626 O O . ARG A 1 88 ? -13.418 2.694 23.852 1.00 97.25 88 ARG A O 1
ATOM 633 N N . TRP A 1 89 ? -12.435 1.968 21.962 1.00 96.62 89 TRP A N 1
ATOM 634 C CA . TRP A 1 89 ? -13.661 1.410 21.391 1.00 96.62 89 TRP A CA 1
ATOM 635 C C . TRP A 1 89 ? -14.042 0.107 22.123 1.00 96.62 89 TRP A C 1
ATOM 637 O O . TRP A 1 89 ? -13.223 -0.820 22.163 1.00 96.62 89 TRP A O 1
ATOM 647 N N . PRO A 1 90 ? -15.244 -0.003 22.725 1.00 88.62 90 PRO A N 1
ATOM 648 C CA . PRO A 1 90 ? -15.561 -1.063 23.691 1.00 88.62 90 PRO A CA 1
ATOM 649 C C . PRO A 1 90 ? -15.354 -2.500 23.194 1.00 88.62 90 PRO A C 1
ATOM 651 O O . PRO A 1 90 ? -14.958 -3.358 23.985 1.00 88.62 90 PRO A O 1
ATOM 654 N N . GLU A 1 91 ? -15.587 -2.746 21.905 1.00 83.56 91 GLU A N 1
ATOM 655 C CA . GLU A 1 91 ? -15.598 -4.081 21.285 1.00 83.56 91 GLU A CA 1
ATOM 656 C C . GLU A 1 91 ? -14.224 -4.535 20.765 1.00 83.56 91 GLU A C 1
ATOM 658 O O . GLU A 1 91 ? -14.101 -5.612 20.194 1.00 83.56 91 GLU A O 1
ATOM 663 N N . THR A 1 92 ? -13.170 -3.748 21.000 1.00 93.25 92 THR A N 1
ATOM 664 C CA . THR A 1 92 ? -11.806 -4.074 20.548 1.00 93.25 92 THR A CA 1
ATOM 665 C C . THR A 1 92 ? -10.903 -4.549 21.683 1.00 93.25 92 THR A C 1
ATOM 667 O O . THR A 1 92 ? -11.121 -4.173 22.840 1.00 93.25 92 THR A O 1
ATOM 670 N N . PRO A 1 93 ? -9.864 -5.360 21.408 1.00 94.12 93 PRO A N 1
ATOM 671 C CA . PRO A 1 93 ? -8.886 -5.755 22.419 1.00 94.12 93 PRO A CA 1
ATOM 672 C C . PRO A 1 93 ? -8.253 -4.551 23.137 1.00 94.12 93 PRO A C 1
ATOM 674 O O . PRO A 1 93 ? -8.032 -3.510 22.525 1.00 94.12 93 PRO A O 1
ATOM 677 N N . PRO A 1 94 ? -7.918 -4.661 24.434 1.00 94.94 94 PRO A N 1
ATOM 678 C CA . PRO A 1 94 ? -7.213 -3.597 25.152 1.00 94.94 94 PRO A CA 1
ATOM 679 C C . PRO A 1 94 ? -5.720 -3.503 24.786 1.00 94.94 94 PRO A C 1
ATOM 681 O O . PRO A 1 94 ? -5.051 -2.560 25.194 1.00 94.94 94 PRO A O 1
ATOM 684 N N . GLU A 1 95 ? -5.192 -4.471 24.035 1.00 95.06 95 GLU A N 1
ATOM 685 C CA . GLU A 1 95 ? -3.773 -4.588 23.701 1.00 95.06 95 GLU A CA 1
ATOM 686 C C . GLU A 1 95 ? -3.503 -4.294 22.222 1.00 95.06 95 GLU A C 1
ATOM 688 O O . GLU A 1 95 ? -4.300 -4.617 21.338 1.00 95.06 95 GLU A O 1
ATOM 693 N N . ILE A 1 96 ? -2.328 -3.725 21.946 1.00 97.38 96 ILE A N 1
ATOM 694 C CA . ILE A 1 96 ? -1.811 -3.559 20.585 1.00 97.38 96 ILE A CA 1
ATOM 695 C C . ILE A 1 96 ? -1.275 -4.915 20.113 1.00 97.38 96 ILE A C 1
ATOM 697 O O . ILE A 1 96 ? -0.243 -5.389 20.594 1.00 97.38 96 ILE A O 1
ATOM 701 N N . ALA A 1 97 ? -1.963 -5.533 19.157 1.00 94.19 97 ALA A N 1
ATOM 702 C CA . ALA A 1 97 ? -1.642 -6.863 18.659 1.00 94.19 97 ALA A CA 1
ATOM 703 C C . ALA A 1 97 ? -0.595 -6.841 17.530 1.00 94.19 97 ALA A C 1
ATOM 705 O O . ALA A 1 97 ? -0.474 -5.885 16.758 1.00 94.19 97 ALA A O 1
ATOM 706 N N . LEU A 1 98 ? 0.143 -7.946 17.395 1.00 96.25 98 LEU A N 1
ATOM 707 C CA . LEU A 1 98 ? 1.019 -8.217 16.253 1.00 96.25 98 LEU A CA 1
ATOM 708 C C . LEU A 1 98 ? 0.183 -8.704 15.058 1.00 96.25 98 LEU A C 1
ATOM 710 O O . LEU A 1 98 ? -0.329 -9.820 15.086 1.00 96.25 98 LEU A O 1
ATOM 714 N N . ARG A 1 99 ? 0.087 -7.900 13.992 1.00 95.69 99 ARG A N 1
ATOM 715 C CA . ARG A 1 99 ? -0.817 -8.138 12.846 1.00 95.69 99 ARG A CA 1
ATOM 716 C C . ARG A 1 99 ? -0.087 -8.135 11.510 1.00 95.69 99 ARG A C 1
ATOM 718 O O . ARG A 1 99 ? -0.238 -7.241 10.678 1.00 95.69 99 ARG A O 1
ATOM 725 N N . ARG A 1 100 ? 0.791 -9.126 11.322 1.00 91.62 100 ARG A N 1
ATOM 726 C CA . ARG A 1 100 ? 1.658 -9.210 10.133 1.00 91.62 100 ARG A CA 1
ATOM 727 C C . ARG A 1 100 ? 0.876 -9.464 8.851 1.00 91.62 100 ARG A C 1
ATOM 729 O O . ARG A 1 100 ? 1.123 -8.789 7.855 1.00 91.62 100 ARG A O 1
ATOM 736 N N . ALA A 1 101 ? -0.004 -10.462 8.865 1.00 87.75 101 ALA A N 1
ATOM 737 C CA . ALA A 1 101 ? -0.712 -10.902 7.668 1.00 87.75 101 ALA A CA 1
ATOM 738 C C . ALA A 1 101 ? -1.781 -9.882 7.265 1.00 87.75 101 ALA A C 1
ATOM 740 O O . ALA A 1 101 ? -1.880 -9.519 6.095 1.00 87.75 101 ALA A O 1
ATOM 741 N N . GLU A 1 102 ? -2.499 -9.371 8.258 1.00 92.44 102 GLU A N 1
ATOM 742 C CA . GLU A 1 102 ? -3.607 -8.437 8.136 1.00 92.44 102 GLU A CA 1
ATOM 743 C C . GLU A 1 102 ? -3.109 -7.076 7.636 1.00 92.44 102 GLU A C 1
ATOM 745 O O . GLU A 1 102 ? -3.592 -6.590 6.619 1.00 92.44 102 GLU A O 1
ATOM 750 N N . LEU A 1 103 ? -2.046 -6.505 8.228 1.00 94.31 103 LEU A N 1
ATOM 751 C CA . LEU A 1 103 ? -1.462 -5.255 7.714 1.00 94.31 103 LEU A CA 1
ATOM 752 C C . LEU A 1 103 ? -0.777 -5.424 6.351 1.00 94.31 103 LEU A C 1
ATOM 754 O O . LEU A 1 103 ? -0.734 -4.478 5.563 1.00 94.31 103 LEU A O 1
ATOM 758 N N . ALA A 1 104 ? -0.240 -6.608 6.041 1.00 89.62 104 ALA A N 1
ATOM 759 C CA . ALA A 1 104 ? 0.301 -6.878 4.711 1.00 89.62 104 ALA A CA 1
ATOM 760 C C . ALA A 1 104 ? -0.806 -6.971 3.650 1.00 89.62 104 ALA A C 1
ATOM 762 O O . ALA A 1 104 ? -0.587 -6.535 2.520 1.00 89.62 104 ALA A O 1
ATOM 763 N N . GLN A 1 105 ? -1.966 -7.536 3.996 1.00 89.31 105 GLN A N 1
ATOM 764 C CA . GLN A 1 105 ? -3.147 -7.572 3.135 1.00 89.31 105 GLN A CA 1
ATOM 765 C C . GLN A 1 105 ? -3.724 -6.168 2.958 1.00 89.31 105 GLN A C 1
ATOM 767 O O . GLN A 1 105 ? -3.797 -5.699 1.828 1.00 89.31 105 GLN A O 1
ATOM 772 N N . LEU A 1 106 ? -3.946 -5.439 4.052 1.00 93.06 106 LEU A N 1
ATOM 773 C CA . LEU A 1 106 ? -4.376 -4.043 4.024 1.00 93.06 106 LEU A CA 1
ATOM 774 C C . LEU A 1 106 ? -3.475 -3.178 3.139 1.00 93.06 106 LEU A C 1
ATOM 776 O O . LEU A 1 106 ? -3.966 -2.383 2.349 1.00 93.06 106 LEU A O 1
ATOM 780 N N . ARG A 1 107 ? -2.146 -3.333 3.231 1.00 92.38 107 ARG A N 1
ATOM 781 C CA . ARG A 1 107 ? -1.206 -2.600 2.371 1.00 92.38 107 ARG A CA 1
ATOM 782 C C . ARG A 1 107 ? -1.426 -2.905 0.890 1.00 92.38 107 ARG A C 1
ATOM 784 O O . ARG A 1 107 ? -1.311 -1.985 0.087 1.00 92.38 107 ARG A O 1
ATOM 791 N N . ARG A 1 108 ? -1.706 -4.163 0.535 1.00 88.69 108 ARG A N 1
ATOM 792 C CA . ARG A 1 108 ? -2.033 -4.549 -0.846 1.00 88.69 108 ARG A CA 1
ATOM 793 C C . ARG A 1 108 ? -3.372 -3.979 -1.287 1.00 88.69 108 ARG A C 1
ATOM 795 O O . ARG A 1 108 ? -3.486 -3.605 -2.438 1.00 88.69 108 ARG A O 1
ATOM 802 N N . ASP A 1 109 ? -4.357 -3.891 -0.408 1.00 88.69 109 ASP A N 1
ATOM 803 C CA . ASP A 1 109 ? -5.674 -3.368 -0.784 1.00 88.69 109 ASP A CA 1
ATOM 804 C C . ASP A 1 109 ? -5.672 -1.838 -0.888 1.00 88.69 109 ASP A C 1
ATOM 806 O O . ASP A 1 109 ? -6.291 -1.269 -1.783 1.00 88.69 109 ASP A O 1
ATOM 810 N N . LEU A 1 110 ? -4.913 -1.174 -0.013 1.00 90.19 110 LEU A N 1
ATOM 811 C CA . LEU A 1 110 ? -4.725 0.277 0.006 1.00 90.19 110 LEU A CA 1
ATOM 812 C C . LEU A 1 110 ? -3.876 0.768 -1.171 1.00 90.19 110 LEU A C 1
ATOM 814 O O . LEU A 1 110 ? -4.117 1.839 -1.725 1.00 90.19 110 LEU A O 1
ATOM 818 N N . ASP A 1 111 ? -2.853 -0.011 -1.514 1.00 85.88 111 ASP A N 1
ATOM 819 C CA . ASP A 1 111 ? -1.952 0.228 -2.631 1.00 85.88 111 ASP A CA 1
ATOM 820 C C . ASP A 1 111 ? -1.810 -1.066 -3.445 1.00 85.88 111 ASP A C 1
ATOM 822 O O . ASP A 1 111 ? -0.785 -1.756 -3.357 1.00 85.88 111 ASP A O 1
ATOM 826 N N . PRO A 1 112 ? -2.821 -1.410 -4.268 1.00 71.31 112 PRO A N 1
ATOM 827 C CA . PRO A 1 112 ? -2.785 -2.603 -5.122 1.00 71.31 112 PRO A CA 1
ATOM 828 C C . PRO A 1 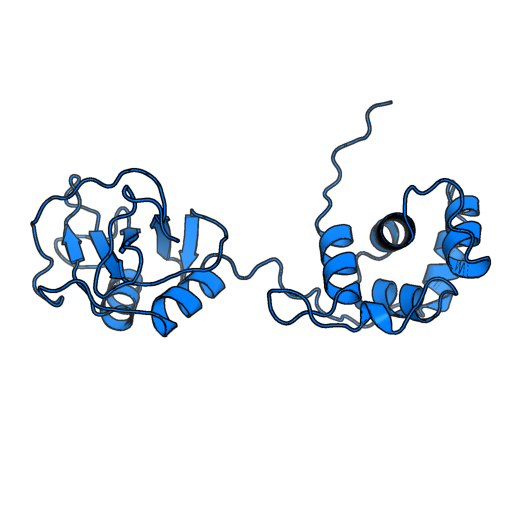112 ? -1.690 -2.529 -6.192 1.00 71.31 112 PRO A C 1
ATOM 830 O O . PRO A 1 112 ? -1.514 -3.454 -6.993 1.00 71.31 112 PRO A O 1
ATOM 833 N N . GLY A 1 113 ? -0.924 -1.432 -6.214 1.00 64.06 113 GLY A N 1
ATOM 834 C CA . GLY A 1 113 ? -0.195 -0.972 -7.372 1.00 64.06 113 GLY A CA 1
ATOM 835 C C . GLY A 1 113 ? -1.165 -0.630 -8.499 1.00 64.06 113 GLY A C 1
ATOM 836 O O . GLY A 1 113 ? -2.385 -0.767 -8.399 1.00 64.06 113 GLY A O 1
ATOM 837 N N . SER A 1 114 ? -0.628 -0.218 -9.642 1.00 50.06 114 SER A N 1
ATOM 838 C CA . SER A 1 114 ? -1.397 -0.396 -10.866 1.00 50.06 114 SER A CA 1
ATOM 839 C C . SER A 1 114 ? -1.634 -1.902 -11.026 1.00 50.06 114 SER A C 1
ATOM 841 O O . SER A 1 114 ? -0.699 -2.680 -10.773 1.00 50.06 114 SER A O 1
ATOM 843 N N . PRO A 1 115 ? -2.847 -2.326 -11.434 1.00 45.00 115 PRO A N 1
ATOM 844 C CA . PRO A 1 115 ? -3.086 -3.723 -11.755 1.00 45.00 115 PRO A CA 1
ATOM 845 C C . PRO A 1 115 ? -1.955 -4.199 -12.670 1.00 45.00 115 PRO A C 1
ATOM 847 O O . PRO A 1 115 ? -1.481 -3.397 -13.493 1.00 45.00 115 PRO A O 1
ATOM 850 N N . PRO A 1 116 ? -1.479 -5.455 -12.535 1.00 44.03 116 PRO A N 1
ATOM 851 C CA . PRO A 1 116 ? -0.602 -6.003 -13.553 1.00 44.03 116 PRO A CA 1
ATOM 852 C C . PRO A 1 116 ? -1.294 -5.707 -14.884 1.00 44.03 116 PRO A C 1
ATOM 854 O O . PRO A 1 116 ? -2.491 -5.993 -14.999 1.00 44.03 116 PRO A O 1
ATOM 857 N N . PRO A 1 117 ? -0.627 -4.998 -15.808 1.00 43.44 117 PRO A N 1
ATOM 858 C CA . PRO A 1 117 ? -1.253 -4.558 -17.039 1.00 43.44 117 PRO A CA 1
ATOM 859 C C . PRO A 1 117 ? -1.958 -5.761 -17.642 1.00 43.44 117 PRO A C 1
ATOM 861 O O . PRO A 1 117 ? -1.326 -6.781 -17.913 1.00 43.44 117 PRO A O 1
ATOM 864 N N . CYS A 1 118 ? -3.287 -5.678 -17.702 1.00 34.44 118 CYS A N 1
ATOM 865 C CA . CYS A 1 118 ? -4.090 -6.795 -18.157 1.00 34.44 118 CYS A CA 1
ATOM 866 C C . CYS A 1 118 ? -3.582 -7.186 -19.544 1.00 34.44 118 CYS A C 1
ATOM 868 O O . CYS A 1 118 ? -3.496 -6.341 -20.438 1.00 34.44 118 CYS A O 1
ATOM 870 N N . PHE A 1 119 ? -3.190 -8.451 -19.691 1.00 39.78 119 PHE A N 1
ATOM 871 C CA . PHE A 1 119 ? -2.815 -9.021 -20.974 1.00 39.78 119 PHE A CA 1
ATOM 872 C C . PHE A 1 119 ? -4.100 -9.111 -21.795 1.00 39.78 119 PHE A C 1
ATOM 874 O O . PHE A 1 119 ? -4.795 -10.123 -21.810 1.00 39.78 119 PHE A O 1
ATOM 881 N N . ARG A 1 120 ? -4.485 -8.002 -22.419 1.00 41.25 120 ARG A N 1
ATOM 882 C CA . ARG A 1 120 ? -5.366 -8.066 -23.571 1.00 41.25 120 ARG A CA 1
ATOM 883 C C . ARG A 1 120 ? -4.447 -8.507 -24.698 1.00 41.25 120 ARG A C 1
ATOM 885 O O . ARG A 1 120 ? -3.490 -7.790 -24.951 1.00 41.25 120 ARG A O 1
ATOM 892 N N . PRO A 1 121 ? -4.669 -9.661 -25.349 1.00 40.59 121 PRO A N 1
ATOM 893 C CA . PRO A 1 121 ? -3.985 -9.914 -26.603 1.00 40.59 121 PRO A CA 1
ATOM 894 C C . PRO A 1 121 ? -4.249 -8.690 -27.467 1.00 40.59 121 PRO A C 1
ATOM 896 O O . PRO A 1 121 ? -5.411 -8.287 -27.616 1.00 40.59 121 PRO A O 1
ATOM 899 N N . ALA A 1 122 ? -3.192 -8.047 -27.953 1.00 48.91 122 ALA A N 1
ATOM 900 C CA . ALA A 1 122 ? -3.364 -6.946 -28.869 1.00 48.91 122 ALA A CA 1
ATOM 901 C C . ALA A 1 122 ? -4.341 -7.395 -29.955 1.00 48.91 122 ALA A C 1
ATOM 903 O O . ALA A 1 122 ? -4.148 -8.423 -30.600 1.00 48.91 122 ALA A O 1
ATOM 904 N N . ALA A 1 123 ? -5.388 -6.605 -30.188 1.00 54.25 123 ALA A N 1
ATOM 905 C CA . ALA A 1 123 ? -6.288 -6.821 -31.319 1.00 54.25 123 ALA A CA 1
ATOM 906 C C . ALA A 1 123 ? -5.545 -6.735 -32.677 1.00 54.25 123 ALA A C 1
ATOM 908 O O . ALA A 1 123 ? -6.162 -6.870 -33.728 1.00 54.25 123 ALA A O 1
ATOM 909 N N . ARG A 1 124 ? -4.228 -6.471 -32.656 1.00 59.94 124 ARG A N 1
ATOM 910 C CA . ARG A 1 124 ? -3.305 -6.395 -33.784 1.00 59.94 124 ARG A CA 1
ATOM 911 C C . ARG A 1 124 ? -2.100 -7.316 -33.537 1.00 59.94 124 ARG A C 1
ATOM 913 O O . ARG A 1 124 ? -1.553 -7.281 -32.436 1.00 59.94 124 ARG A O 1
ATOM 920 N N . PRO A 1 125 ? -1.646 -8.080 -34.541 1.00 75.31 125 PRO A N 1
ATOM 921 C CA . PRO A 1 125 ? -0.391 -8.828 -34.490 1.00 75.31 125 PRO A CA 1
ATOM 922 C C . PRO A 1 125 ? 0.808 -7.976 -34.037 1.00 75.31 125 PRO A C 1
ATOM 924 O O . PRO A 1 125 ? 0.942 -6.815 -34.424 1.00 75.31 125 PRO A O 1
ATOM 927 N N . VAL A 1 126 ? 1.732 -8.564 -33.268 1.00 76.50 126 VAL A N 1
ATOM 928 C CA . VAL A 1 126 ? 2.964 -7.897 -32.787 1.00 76.50 126 VAL A CA 1
ATOM 929 C C . VAL A 1 126 ? 3.806 -7.335 -33.945 1.00 76.50 126 VAL A C 1
ATOM 931 O O . VAL A 1 126 ? 4.355 -6.236 -33.837 1.00 76.50 126 VAL A O 1
ATOM 934 N N . ALA A 1 127 ? 3.832 -8.031 -35.086 1.00 77.94 127 ALA A N 1
ATOM 935 C CA . ALA A 1 127 ? 4.506 -7.589 -36.308 1.00 77.94 127 ALA A CA 1
ATOM 936 C C . ALA A 1 127 ? 3.981 -6.239 -36.841 1.00 77.94 127 ALA A C 1
ATOM 938 O O . ALA A 1 127 ? 4.767 -5.402 -37.301 1.00 77.94 127 ALA A O 1
ATOM 939 N N . ASP A 1 128 ? 2.677 -5.976 -36.712 1.00 81.00 128 ASP A N 1
ATOM 940 C CA . ASP A 1 128 ? 2.072 -4.707 -37.130 1.00 81.00 128 ASP A CA 1
ATOM 941 C C . ASP A 1 128 ? 2.473 -3.569 -36.187 1.00 81.00 128 ASP A C 1
ATOM 943 O O . ASP A 1 128 ? 2.640 -2.420 -36.607 1.00 81.00 128 ASP A O 1
ATOM 947 N N . VAL A 1 129 ? 2.664 -3.880 -34.900 1.00 84.00 129 VAL A N 1
ATOM 948 C CA . VAL A 1 129 ? 3.134 -2.913 -33.903 1.00 84.00 129 VAL A CA 1
ATOM 949 C C . VAL A 1 129 ? 4.591 -2.542 -34.163 1.00 84.00 129 VAL A C 1
ATOM 951 O O . VAL A 1 129 ? 4.905 -1.350 -34.176 1.00 84.00 129 VAL A O 1
ATOM 954 N N . LEU A 1 130 ? 5.464 -3.519 -34.427 1.00 86.50 130 LEU A N 1
ATOM 955 C CA . LEU A 1 130 ? 6.868 -3.264 -34.762 1.00 86.50 130 LEU A CA 1
ATOM 956 C C . LEU A 1 130 ? 6.995 -2.449 -36.055 1.00 86.50 130 LEU A C 1
ATOM 958 O O . LEU A 1 130 ? 7.687 -1.432 -36.075 1.00 86.50 130 LEU A O 1
ATOM 962 N N . SER A 1 131 ? 6.258 -2.829 -37.102 1.00 85.19 131 SER A N 1
ATOM 963 C CA . SER A 1 131 ? 6.231 -2.094 -38.373 1.00 85.19 131 SER A CA 1
ATOM 964 C C . SER A 1 131 ? 5.762 -0.649 -38.180 1.00 85.19 131 SER A C 1
ATOM 966 O O . SER A 1 131 ? 6.381 0.290 -38.682 1.00 85.19 131 SER A O 1
ATOM 968 N N . ALA A 1 132 ? 4.715 -0.440 -37.377 1.00 84.19 132 ALA A N 1
ATOM 969 C CA . ALA A 1 132 ? 4.233 0.897 -37.055 1.00 84.19 132 ALA A CA 1
ATOM 970 C C . ALA A 1 132 ? 5.234 1.717 -36.226 1.00 84.19 132 ALA A C 1
ATOM 972 O O . ALA A 1 132 ? 5.299 2.928 -36.418 1.00 84.19 132 ALA A O 1
ATOM 973 N N . LEU A 1 133 ? 5.990 1.096 -35.313 1.00 86.56 133 LEU A N 1
ATOM 974 C CA . LEU A 1 133 ? 7.034 1.758 -34.521 1.00 86.56 133 LEU A CA 1
ATOM 975 C C . LEU A 1 133 ? 8.212 2.211 -35.394 1.00 86.56 133 LEU A C 1
ATOM 977 O O . LEU A 1 133 ? 8.714 3.320 -35.218 1.00 86.56 133 LEU A O 1
ATOM 981 N N . LEU A 1 134 ? 8.623 1.390 -36.363 1.00 87.56 134 LEU A N 1
ATOM 982 C CA . LEU A 1 134 ? 9.695 1.725 -37.306 1.00 87.56 134 LEU A CA 1
ATOM 983 C C . LEU A 1 134 ? 9.321 2.892 -38.231 1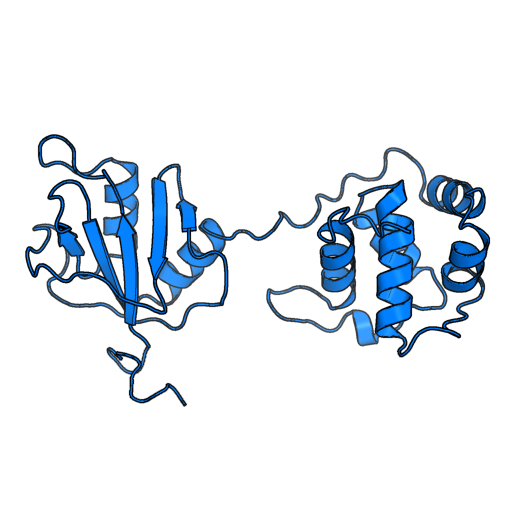.00 87.56 134 LEU A C 1
ATOM 985 O O . LEU A 1 134 ? 10.195 3.663 -38.617 1.00 87.56 134 LEU A O 1
ATOM 989 N N . GLY A 1 135 ? 8.034 3.059 -38.545 1.00 82.81 135 GLY A N 1
ATOM 990 C CA . GLY A 1 135 ? 7.527 4.165 -39.367 1.00 82.81 135 GLY A CA 1
ATOM 991 C C . GLY A 1 135 ? 7.386 5.516 -38.647 1.00 82.81 135 GLY A C 1
ATOM 992 O O . GLY A 1 135 ? 6.958 6.490 -39.263 1.00 82.81 135 GLY A O 1
ATOM 993 N N . GLN A 1 136 ? 7.694 5.610 -37.349 1.00 84.44 136 GLN A N 1
ATOM 994 C CA . GLN A 1 136 ? 7.558 6.857 -36.585 1.00 84.44 136 GLN A CA 1
ATOM 995 C C . GLN A 1 136 ? 8.753 7.805 -36.778 1.00 84.44 136 GLN A C 1
ATOM 997 O O . GLN A 1 136 ? 9.834 7.405 -37.202 1.00 84.44 136 GLN A O 1
ATOM 1002 N N . ARG A 1 137 ? 8.603 9.075 -36.364 1.00 79.38 137 ARG A N 1
ATOM 1003 C CA . ARG A 1 137 ? 9.703 10.069 -36.359 1.00 79.38 137 ARG A CA 1
ATOM 1004 C C . ARG A 1 137 ? 10.933 9.612 -35.561 1.00 79.38 137 ARG A C 1
ATOM 1006 O O . ARG A 1 137 ? 12.046 10.027 -35.852 1.00 79.38 137 ARG A O 1
ATOM 1013 N N . ASN A 1 138 ? 10.733 8.772 -34.551 1.00 82.75 138 ASN A N 1
ATOM 1014 C CA . ASN A 1 138 ? 11.774 8.149 -33.730 1.00 82.75 138 ASN A CA 1
ATOM 1015 C C . ASN A 1 138 ? 12.119 6.714 -34.189 1.00 82.75 138 ASN A C 1
ATOM 1017 O O . ASN A 1 138 ? 12.804 5.997 -33.459 1.00 82.75 138 ASN A O 1
ATOM 1021 N N . GLY A 1 139 ? 11.693 6.296 -35.384 1.00 85.12 139 GLY A N 1
ATOM 1022 C CA . GLY A 1 139 ? 11.874 4.944 -35.920 1.00 85.12 139 GLY A CA 1
ATOM 1023 C C . GLY A 1 139 ? 13.335 4.501 -36.010 1.00 85.12 139 GLY A C 1
ATOM 1024 O O . GLY A 1 139 ? 13.644 3.348 -35.728 1.00 85.12 139 GLY A O 1
ATOM 1025 N N . THR A 1 140 ? 14.268 5.424 -36.263 1.00 89.62 140 THR A N 1
ATOM 1026 C CA . THR A 1 140 ? 15.716 5.143 -36.224 1.00 89.62 140 THR A CA 1
ATOM 1027 C C . THR A 1 140 ? 16.164 4.655 -34.846 1.00 89.62 140 THR A C 1
ATOM 1029 O O . THR A 1 140 ? 16.975 3.741 -34.738 1.00 89.62 140 THR A O 1
ATOM 1032 N N . LYS A 1 141 ? 15.597 5.225 -33.776 1.00 89.00 141 LYS A N 1
ATOM 1033 C CA . LYS A 1 141 ? 15.888 4.834 -32.392 1.00 89.00 141 LYS A CA 1
ATOM 1034 C C . LYS A 1 141 ? 15.266 3.482 -32.045 1.00 89.00 141 LYS A C 1
ATOM 1036 O O . LYS A 1 141 ? 15.875 2.705 -31.319 1.00 89.00 141 LYS A O 1
ATOM 1041 N N . VAL A 1 142 ? 14.077 3.203 -32.585 1.00 91.06 142 VAL A N 1
ATOM 1042 C CA . VAL A 1 142 ? 13.420 1.893 -32.476 1.00 91.06 142 VAL A CA 1
ATOM 1043 C C . VAL A 1 142 ? 14.268 0.822 -33.158 1.00 91.06 142 VAL A C 1
ATOM 1045 O O . VAL A 1 142 ? 14.577 -0.177 -32.521 1.00 91.06 142 VAL A O 1
ATOM 1048 N N . ARG A 1 143 ? 14.693 1.043 -34.410 1.00 91.88 143 ARG A N 1
ATOM 1049 C CA . ARG A 1 143 ? 15.540 0.111 -35.170 1.00 91.88 143 ARG A CA 1
ATOM 1050 C C . ARG A 1 143 ? 16.839 -0.193 -34.433 1.00 91.88 143 ARG A C 1
ATOM 1052 O O . ARG A 1 143 ? 17.135 -1.351 -34.166 1.00 91.88 143 ARG A O 1
ATOM 1059 N N . ARG A 1 144 ? 17.535 0.862 -34.017 1.00 93.31 144 ARG A N 1
ATOM 1060 C CA . ARG A 1 144 ? 18.791 0.765 -33.279 1.00 93.31 144 ARG A CA 1
ATOM 1061 C C . ARG A 1 144 ? 18.684 -0.143 -32.050 1.00 93.31 144 ARG A C 1
ATOM 1063 O O . ARG A 1 144 ? 19.538 -0.990 -31.833 1.00 93.31 144 ARG A O 1
ATOM 1070 N N . LEU A 1 145 ? 17.632 0.039 -31.251 1.00 93.31 145 LEU A N 1
ATOM 1071 C CA . LEU A 1 145 ? 17.458 -0.693 -29.997 1.00 93.31 145 LEU A CA 1
ATOM 1072 C C . LEU A 1 145 ? 16.863 -2.090 -30.201 1.00 93.31 145 LEU A C 1
ATOM 1074 O O . LEU A 1 145 ? 17.375 -3.048 -29.637 1.00 93.31 145 LEU A O 1
ATOM 1078 N N . LEU A 1 146 ? 15.783 -2.217 -30.976 1.00 92.19 146 LEU A N 1
ATOM 1079 C CA . LEU A 1 146 ? 15.009 -3.461 -31.072 1.00 92.19 146 LEU A CA 1
ATOM 1080 C C . LEU A 1 146 ? 15.477 -4.405 -32.184 1.00 92.19 146 LEU A C 1
ATOM 1082 O O . LEU A 1 146 ? 15.168 -5.589 -32.108 1.00 92.19 146 LEU A O 1
ATOM 1086 N N . ILE A 1 147 ? 16.191 -3.907 -33.199 1.00 91.44 147 ILE A N 1
ATOM 1087 C CA . ILE A 1 147 ? 16.679 -4.714 -34.330 1.00 91.44 147 ILE A CA 1
ATOM 1088 C C . ILE A 1 147 ? 18.193 -4.883 -34.258 1.00 91.44 147 ILE A C 1
ATOM 1090 O O . ILE A 1 147 ? 18.677 -6.007 -34.324 1.00 91.44 147 ILE A O 1
ATOM 1094 N N . ASP A 1 148 ? 18.933 -3.785 -34.094 1.00 91.31 148 ASP A N 1
ATOM 1095 C CA . ASP A 1 148 ? 20.401 -3.827 -34.148 1.00 91.31 148 ASP A CA 1
ATOM 1096 C C . ASP A 1 148 ? 21.025 -4.175 -32.784 1.00 91.31 148 ASP A C 1
ATOM 1098 O O . ASP A 1 148 ? 22.199 -4.529 -32.705 1.00 91.31 148 ASP A O 1
ATOM 1102 N N . GLY A 1 149 ? 20.249 -4.064 -31.697 1.00 89.88 149 GLY A N 1
ATOM 1103 C CA . GLY A 1 149 ? 20.733 -4.277 -30.330 1.00 89.88 149 GLY A CA 1
ATOM 1104 C C . GLY A 1 149 ? 21.760 -3.239 -29.867 1.00 89.88 149 GLY A C 1
ATOM 1105 O O . GLY A 1 149 ? 22.434 -3.450 -28.860 1.00 89.88 149 GLY A O 1
ATOM 1106 N N . ASP A 1 150 ? 21.903 -2.120 -30.581 1.00 92.50 150 ASP A N 1
ATOM 1107 C CA . ASP A 1 150 ? 22.901 -1.101 -30.276 1.00 92.50 150 ASP A CA 1
ATOM 1108 C C . ASP A 1 150 ? 22.436 -0.221 -29.108 1.00 92.50 150 ASP A C 1
ATOM 1110 O O . ASP A 1 150 ? 21.603 0.681 -29.240 1.00 92.50 150 ASP A O 1
ATOM 1114 N N . THR A 1 151 ? 23.027 -0.466 -27.940 1.00 91.62 151 THR A N 1
ATOM 1115 C CA . THR A 1 151 ? 22.791 0.308 -26.717 1.00 91.62 151 THR A CA 1
ATOM 1116 C C . THR A 1 151 ? 23.676 1.549 -26.607 1.00 91.62 151 THR A C 1
ATOM 1118 O O . THR A 1 151 ? 23.684 2.201 -25.560 1.00 91.62 151 THR A O 1
ATOM 1121 N N . SER A 1 152 ? 24.456 1.891 -27.634 1.00 88.44 152 SER A N 1
ATOM 1122 C CA . SER A 1 152 ? 25.380 3.023 -27.565 1.00 88.44 152 SER A CA 1
ATOM 1123 C C . SER A 1 152 ? 24.612 4.334 -27.338 1.00 88.44 152 SER A C 1
ATOM 1125 O O . SER A 1 152 ? 23.511 4.557 -27.842 1.00 88.44 152 SER A O 1
ATOM 1127 N N . GLY A 1 153 ? 25.170 5.230 -26.527 1.00 86.50 153 GLY A N 1
ATOM 1128 C CA . GLY A 1 153 ? 24.474 6.449 -26.091 1.00 86.50 153 GLY A CA 1
ATOM 1129 C C . GLY A 1 153 ? 23.533 6.264 -24.894 1.00 86.50 153 GLY A C 1
ATOM 1130 O O . GLY A 1 153 ? 22.864 7.223 -24.512 1.00 86.50 153 GLY A O 1
ATOM 1131 N N . TYR A 1 154 ? 23.504 5.078 -24.277 1.00 90.62 154 TYR A N 1
ATOM 1132 C CA . TYR A 1 154 ? 22.897 4.862 -22.965 1.00 90.62 154 TYR A CA 1
ATOM 1133 C C . TYR A 1 154 ? 23.960 4.599 -21.890 1.00 90.62 154 TYR A C 1
ATOM 1135 O O . TYR A 1 154 ? 24.910 3.865 -22.155 1.00 90.62 154 TYR A O 1
ATOM 1143 N N . PRO A 1 155 ? 23.794 5.130 -20.661 1.00 87.62 155 PRO A N 1
ATOM 1144 C CA . PRO A 1 155 ? 24.746 4.906 -19.568 1.00 87.62 155 PRO A CA 1
ATOM 1145 C C . PRO A 1 155 ? 24.852 3.445 -19.119 1.00 87.62 155 PRO A C 1
ATOM 1147 O O . PRO A 1 155 ? 25.842 3.050 -18.512 1.00 87.62 155 PRO A O 1
ATOM 1150 N N . SER A 1 156 ? 23.812 2.642 -19.362 1.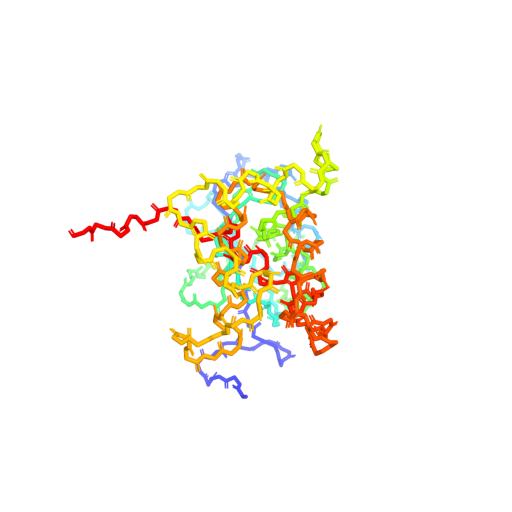00 88.12 156 SER A N 1
ATOM 1151 C CA . SER A 1 156 ? 23.798 1.223 -19.014 1.00 88.12 156 SER A CA 1
ATOM 1152 C C . SER A 1 156 ? 22.832 0.424 -19.899 1.00 88.12 156 SER A C 1
ATOM 1154 O O . SER A 1 156 ? 21.868 0.995 -20.423 1.00 88.12 156 SER A O 1
ATOM 1156 N N . PRO A 1 157 ? 23.010 -0.908 -20.005 1.00 86.19 157 PRO A N 1
ATOM 1157 C CA . PRO A 1 157 ? 22.056 -1.782 -20.689 1.00 86.19 157 PRO A CA 1
ATOM 1158 C C . PRO A 1 157 ? 20.634 -1.680 -20.119 1.00 86.19 157 PRO A C 1
ATOM 1160 O O . PRO A 1 157 ? 19.667 -1.648 -20.871 1.00 86.19 157 PRO A O 1
ATOM 1163 N N . SER A 1 158 ? 20.489 -1.546 -18.796 1.00 87.62 158 SER A N 1
ATOM 1164 C CA . SER A 1 158 ? 19.183 -1.360 -18.150 1.00 87.62 158 SER A CA 1
ATOM 1165 C C . SER A 1 158 ? 18.467 -0.079 -18.587 1.00 87.62 158 SER A C 1
ATOM 1167 O O . SER A 1 158 ? 17.248 -0.088 -18.753 1.00 87.62 158 SER A O 1
ATOM 1169 N N . GLU A 1 159 ? 19.210 1.008 -18.814 1.00 88.75 159 GLU A N 1
ATOM 1170 C CA . GLU A 1 159 ? 18.654 2.276 -19.305 1.00 88.75 159 GLU A CA 1
ATOM 1171 C C . GLU A 1 159 ? 18.221 2.178 -20.775 1.00 88.75 159 GLU A C 1
ATOM 1173 O O . GLU A 1 159 ? 17.159 2.683 -21.144 1.00 88.75 159 GLU A O 1
ATOM 1178 N N . ALA A 1 160 ? 18.994 1.478 -21.612 1.00 92.38 160 ALA A N 1
ATOM 1179 C CA . ALA A 1 160 ? 18.634 1.238 -23.012 1.00 92.38 160 ALA A CA 1
ATOM 1180 C C . ALA A 1 160 ? 17.317 0.454 -23.131 1.00 92.38 160 ALA A C 1
ATOM 1182 O O . ALA A 1 160 ? 16.441 0.800 -23.924 1.00 92.38 160 ALA A O 1
ATOM 1183 N N . VAL A 1 161 ? 17.140 -0.553 -22.278 1.00 92.00 161 VAL A N 1
ATOM 1184 C CA . VAL A 1 161 ? 15.950 -1.415 -22.239 1.00 92.00 161 VAL A CA 1
ATOM 1185 C C . VAL A 1 161 ? 14.738 -0.669 -21.729 1.00 92.00 161 VAL A C 1
ATOM 1187 O O . VAL A 1 161 ? 13.662 -0.768 -22.312 1.00 92.00 161 VAL A O 1
ATOM 1190 N N . PHE A 1 162 ? 14.906 0.132 -20.678 1.00 92.75 162 PHE A N 1
ATOM 1191 C CA . PHE A 1 162 ? 13.841 1.005 -20.206 1.00 92.75 162 PHE A CA 1
ATOM 1192 C C . PHE A 1 162 ? 13.416 2.003 -21.291 1.00 92.75 162 PHE A C 1
ATOM 1194 O O . PHE A 1 162 ? 12.223 2.228 -21.503 1.00 92.75 162 PHE A O 1
ATOM 1201 N N . ALA A 1 163 ? 14.366 2.567 -22.039 1.00 92.50 163 ALA A N 1
ATOM 1202 C CA . ALA A 1 163 ? 14.045 3.457 -23.144 1.00 92.50 163 ALA A CA 1
ATOM 1203 C C . ALA A 1 163 ? 13.339 2.740 -24.304 1.00 92.50 163 ALA A C 1
ATOM 1205 O O . ALA A 1 163 ? 12.385 3.295 -24.850 1.00 92.50 163 ALA A O 1
ATOM 1206 N N . ALA A 1 164 ? 13.749 1.517 -24.649 1.00 92.88 164 ALA A N 1
ATOM 1207 C CA . ALA A 1 164 ? 13.055 0.676 -25.622 1.00 92.88 164 ALA A CA 1
ATOM 1208 C C . ALA A 1 164 ? 11.615 0.377 -25.169 1.00 92.88 164 ALA A C 1
ATOM 1210 O O . ALA A 1 164 ? 10.667 0.613 -25.920 1.00 92.88 164 ALA A O 1
ATOM 1211 N N . ALA A 1 165 ? 11.432 -0.011 -23.902 1.00 93.00 165 ALA A N 1
ATOM 1212 C CA . ALA A 1 165 ? 10.123 -0.234 -23.295 1.00 93.00 165 ALA A CA 1
ATOM 1213 C C . ALA A 1 165 ? 9.231 1.015 -23.382 1.00 93.00 165 ALA A C 1
ATOM 1215 O O . ALA A 1 165 ? 8.057 0.909 -23.728 1.00 93.00 165 ALA A O 1
ATOM 1216 N N . ARG A 1 166 ? 9.783 2.215 -23.146 1.00 91.19 166 ARG A N 1
ATOM 1217 C CA . ARG A 1 166 ? 9.045 3.486 -23.280 1.00 91.19 166 ARG A CA 1
ATOM 1218 C C . ARG A 1 166 ? 8.626 3.792 -24.717 1.00 91.19 166 ARG A C 1
ATOM 1220 O O . ARG A 1 166 ? 7.520 4.293 -24.916 1.00 91.19 166 ARG A O 1
ATOM 1227 N N . LEU A 1 167 ? 9.477 3.510 -25.705 1.00 90.06 167 LEU A N 1
ATOM 1228 C CA . LEU A 1 167 ? 9.146 3.710 -27.121 1.00 90.06 167 LEU A CA 1
ATOM 1229 C C . LEU A 1 167 ? 7.962 2.829 -27.537 1.00 90.06 167 LEU A C 1
ATOM 1231 O O . LEU A 1 167 ? 7.018 3.324 -28.150 1.00 90.06 167 LEU A O 1
ATOM 1235 N N . ILE A 1 168 ? 7.973 1.555 -27.135 1.00 90.00 168 ILE A N 1
ATOM 1236 C CA . ILE A 1 168 ? 6.877 0.618 -27.414 1.00 90.00 168 ILE A CA 1
ATOM 1237 C C . ILE A 1 168 ? 5.615 1.019 -26.633 1.00 90.00 168 ILE A C 1
ATOM 1239 O O . ILE A 1 168 ? 4.521 1.081 -27.200 1.00 90.00 168 ILE A O 1
ATOM 1243 N N . ALA A 1 169 ? 5.761 1.363 -25.349 1.00 88.12 169 ALA A N 1
ATOM 1244 C CA . ALA A 1 169 ? 4.660 1.775 -24.479 1.00 88.12 169 ALA A CA 1
ATOM 1245 C C . ALA A 1 169 ? 3.893 2.981 -25.027 1.00 88.12 169 ALA A C 1
ATOM 1247 O O . ALA A 1 169 ? 2.667 3.019 -24.916 1.00 88.12 169 ALA A O 1
ATOM 1248 N N . TRP A 1 170 ? 4.589 3.931 -25.661 1.00 82.69 170 TRP A N 1
ATOM 1249 C CA . TRP A 1 170 ? 3.965 5.088 -26.302 1.00 82.69 170 TRP A CA 1
ATOM 1250 C C . TRP A 1 170 ? 3.005 4.698 -27.437 1.00 82.69 170 TRP A C 1
ATOM 1252 O O . TRP A 1 170 ? 2.048 5.420 -27.707 1.00 82.69 170 TRP A O 1
ATOM 1262 N N . ARG A 1 171 ? 3.224 3.547 -28.086 1.00 81.25 171 ARG A N 1
ATOM 1263 C CA . ARG A 1 171 ? 2.410 3.080 -29.213 1.00 81.25 171 ARG A CA 1
ATOM 1264 C C . ARG A 1 171 ? 1.232 2.205 -28.801 1.00 81.25 171 ARG A C 1
ATOM 1266 O O . ARG A 1 171 ? 0.143 2.400 -29.331 1.00 81.25 171 ARG A O 1
ATOM 1273 N N . THR A 1 172 ? 1.461 1.218 -27.938 1.00 80.75 172 THR A N 1
ATOM 1274 C CA . THR A 1 172 ? 0.485 0.138 -27.703 1.00 80.75 172 THR A CA 1
ATOM 1275 C C . THR A 1 172 ? -0.140 0.165 -26.315 1.00 80.75 172 THR A C 1
ATOM 1277 O O . THR A 1 172 ? -1.239 -0.352 -26.157 1.00 80.75 172 THR A O 1
ATOM 1280 N N . ARG A 1 173 ? 0.526 0.756 -25.304 1.00 81.94 173 ARG A N 1
ATOM 1281 C CA . ARG A 1 173 ? 0.110 0.724 -23.879 1.00 81.94 173 ARG A CA 1
ATOM 1282 C C . ARG A 1 173 ? -0.159 -0.681 -23.302 1.00 81.94 173 ARG A C 1
ATOM 1284 O O . ARG A 1 173 ? -0.584 -0.801 -22.159 1.00 81.94 173 ARG A O 1
ATOM 1291 N N . ASP A 1 174 ? 0.129 -1.717 -24.076 1.00 83.69 174 ASP A N 1
ATOM 1292 C CA . ASP A 1 174 ? -0.106 -3.126 -23.800 1.00 83.69 174 ASP A CA 1
ATOM 1293 C C . ASP A 1 174 ? 1.202 -3.761 -23.335 1.00 83.69 174 ASP A C 1
ATOM 1295 O O . ASP A 1 174 ? 2.175 -3.828 -24.089 1.00 83.69 174 ASP A O 1
ATOM 1299 N N . ALA A 1 175 ? 1.237 -4.203 -22.081 1.00 84.31 175 ALA A N 1
ATOM 1300 C CA . ALA A 1 175 ? 2.432 -4.809 -21.515 1.00 84.31 175 ALA A CA 1
ATOM 1301 C C . ALA A 1 175 ? 2.819 -6.124 -22.169 1.00 84.31 175 ALA A C 1
ATOM 1303 O O . ALA A 1 175 ? 4.011 -6.402 -22.251 1.00 84.31 175 ALA A O 1
ATOM 1304 N N . GLY A 1 176 ? 1.850 -6.902 -22.651 1.00 83.94 176 GLY A N 1
ATOM 1305 C CA . GLY A 1 176 ? 2.128 -8.167 -23.309 1.00 83.94 176 GLY A CA 1
ATOM 1306 C C . GLY A 1 176 ? 2.941 -7.953 -24.574 1.00 83.94 176 GLY A C 1
ATOM 1307 O O . GLY A 1 176 ? 3.999 -8.552 -24.745 1.00 83.94 176 GLY A O 1
ATOM 1308 N N . VAL A 1 177 ? 2.508 -7.010 -25.411 1.00 85.31 177 VAL A N 1
ATOM 1309 C CA . VAL A 1 177 ? 3.246 -6.633 -26.624 1.00 85.31 177 VAL A CA 1
ATOM 1310 C C . VAL A 1 177 ? 4.622 -6.063 -26.293 1.00 85.31 177 VAL A C 1
ATOM 1312 O O . VAL A 1 177 ? 5.593 -6.386 -26.975 1.00 85.31 177 VAL A O 1
ATOM 1315 N N . ILE A 1 178 ? 4.729 -5.227 -25.254 1.00 89.50 178 ILE A N 1
ATOM 1316 C CA . ILE A 1 178 ? 6.022 -4.663 -24.842 1.00 89.50 178 ILE A CA 1
ATOM 1317 C C . ILE A 1 178 ? 6.973 -5.775 -24.397 1.00 89.50 178 ILE A C 1
ATOM 1319 O O . ILE A 1 178 ? 8.120 -5.796 -24.835 1.00 89.50 178 ILE A O 1
ATOM 1323 N N . GLU A 1 179 ? 6.518 -6.701 -23.555 1.00 89.44 179 GLU A N 1
ATOM 1324 C CA . GLU A 1 179 ? 7.345 -7.812 -23.092 1.00 89.44 179 GLU A CA 1
ATOM 1325 C C . GLU A 1 179 ? 7.764 -8.737 -24.237 1.00 89.44 179 GLU A C 1
ATOM 1327 O O . GLU A 1 179 ? 8.935 -9.106 -24.297 1.00 89.44 179 GLU A O 1
ATOM 1332 N N . VAL A 1 180 ? 6.851 -9.082 -25.152 1.00 89.00 180 VAL A N 1
ATOM 1333 C CA . VAL A 1 180 ? 7.170 -9.918 -26.322 1.00 89.00 180 VAL A CA 1
ATOM 1334 C C . VAL A 1 180 ? 8.244 -9.248 -27.176 1.00 89.00 180 VAL A C 1
ATOM 1336 O O . VAL A 1 180 ? 9.285 -9.851 -27.410 1.00 89.00 180 VAL A O 1
ATOM 1339 N N . LEU A 1 181 ? 8.066 -7.977 -27.547 1.00 90.75 181 LEU A N 1
ATOM 1340 C CA . LEU A 1 181 ? 9.050 -7.252 -28.358 1.00 90.75 181 LEU A CA 1
ATOM 1341 C C . LEU A 1 181 ? 10.406 -7.101 -27.661 1.00 90.75 181 LEU A C 1
ATOM 1343 O O . LEU A 1 181 ? 11.440 -7.139 -28.321 1.00 90.75 181 LEU A O 1
ATOM 1347 N N . LEU A 1 182 ? 10.430 -6.934 -26.336 1.00 91.94 182 LEU A N 1
ATOM 1348 C CA . LEU A 1 182 ? 11.687 -6.892 -25.589 1.00 91.94 182 LEU A CA 1
ATOM 1349 C C . LEU A 1 182 ? 12.374 -8.260 -25.559 1.00 91.94 182 LEU A C 1
ATOM 1351 O O . LEU A 1 182 ? 13.588 -8.304 -25.742 1.00 91.94 182 LEU A O 1
ATOM 1355 N N . ARG A 1 183 ? 11.625 -9.352 -25.356 1.00 90.06 183 ARG A N 1
ATOM 1356 C CA . ARG A 1 183 ? 12.158 -10.727 -25.350 1.00 90.06 183 ARG A CA 1
ATOM 1357 C C . ARG A 1 183 ? 12.640 -11.183 -26.726 1.00 90.06 183 ARG A C 1
ATOM 1359 O O . ARG A 1 183 ? 13.615 -11.919 -26.802 1.00 90.06 183 ARG A O 1
ATOM 1366 N N . GLU A 1 184 ? 11.984 -10.736 -27.792 1.00 87.94 184 GLU A N 1
ATOM 1367 C CA . GLU A 1 184 ? 12.382 -11.021 -29.177 1.00 87.94 184 GLU A CA 1
ATOM 1368 C C . GLU A 1 184 ? 13.536 -10.130 -29.663 1.00 87.94 184 GLU A C 1
ATOM 1370 O O . GLU A 1 184 ? 14.167 -10.436 -30.673 1.00 87.94 184 GLU A O 1
ATOM 1375 N N . SER A 1 185 ? 13.838 -9.036 -28.954 1.00 90.69 185 SER A N 1
ATOM 1376 C CA . SER A 1 185 ? 14.936 -8.142 -29.320 1.00 90.69 185 SER A CA 1
ATOM 1377 C C . SER A 1 185 ? 16.312 -8.691 -28.910 1.00 90.69 185 SER A C 1
ATOM 1379 O O . SER A 1 185 ? 16.424 -9.377 -27.890 1.00 90.69 185 SER A O 1
ATOM 1381 N N . PRO A 1 186 ? 17.401 -8.286 -29.595 1.00 91.31 186 PRO A N 1
ATOM 1382 C CA . PRO A 1 186 ? 18.769 -8.636 -29.199 1.00 91.31 186 PRO A CA 1
ATOM 1383 C C . PRO A 1 186 ? 19.195 -8.077 -27.836 1.00 91.31 186 PRO A C 1
ATOM 1385 O O . PRO A 1 186 ? 20.249 -8.441 -27.322 1.00 91.31 186 PRO A O 1
ATOM 1388 N N . LEU A 1 187 ? 18.401 -7.175 -27.249 1.00 89.31 187 LEU A N 1
ATOM 1389 C CA . LEU A 1 187 ? 18.662 -6.651 -25.914 1.00 89.31 187 LEU A CA 1
ATOM 1390 C C . LEU A 1 187 ? 18.458 -7.742 -24.851 1.00 89.31 187 LEU A C 1
ATOM 1392 O O . LEU A 1 187 ? 19.135 -7.715 -23.826 1.00 89.31 187 LEU A O 1
ATOM 1396 N N . TYR A 1 188 ? 17.543 -8.691 -25.081 1.00 89.56 188 TYR A N 1
ATOM 1397 C CA . TYR A 1 188 ? 17.117 -9.671 -24.085 1.00 89.56 188 TYR A CA 1
ATOM 1398 C C . TYR A 1 188 ? 18.270 -10.486 -23.480 1.00 89.56 188 TYR A C 1
ATOM 1400 O O . TYR A 1 188 ? 19.141 -11.017 -24.166 1.00 89.56 188 TYR A O 1
ATOM 1408 N N . THR A 1 189 ? 18.222 -10.659 -22.157 1.00 86.62 189 THR A N 1
ATOM 1409 C CA . THR A 1 189 ? 19.092 -11.581 -21.422 1.00 86.62 189 THR A CA 1
ATOM 1410 C C . THR A 1 189 ? 18.314 -12.298 -20.324 1.00 86.62 189 THR A C 1
ATOM 1412 O O . THR A 1 189 ? 17.465 -11.711 -19.651 1.00 86.62 189 THR A O 1
ATOM 1415 N N . SER A 1 190 ? 18.671 -13.559 -20.066 1.00 79.06 190 SER A N 1
ATOM 1416 C CA . SER A 1 190 ? 18.095 -14.384 -18.993 1.00 79.06 190 SER A CA 1
ATOM 1417 C C . SER A 1 190 ? 18.229 -13.761 -17.598 1.00 79.06 190 SER A C 1
ATOM 1419 O O . SER A 1 190 ? 17.466 -14.087 -16.689 1.00 79.06 190 SER A O 1
ATOM 1421 N N . ARG A 1 191 ? 19.151 -12.804 -17.407 1.00 80.50 191 ARG A N 1
ATOM 1422 C CA . ARG A 1 191 ? 19.253 -12.008 -16.173 1.00 80.50 191 ARG A CA 1
ATOM 1423 C C . ARG A 1 191 ? 17.954 -11.261 -15.852 1.00 80.50 191 ARG A C 1
ATOM 1425 O O . ARG A 1 191 ? 17.702 -10.989 -14.680 1.00 80.50 191 ARG A O 1
ATOM 1432 N N . TRP A 1 192 ? 17.160 -10.901 -16.853 1.00 82.94 192 TRP A N 1
ATOM 1433 C CA . TRP A 1 192 ? 15.967 -10.072 -16.676 1.00 82.94 192 TRP A CA 1
ATOM 1434 C C . TRP A 1 192 ? 14.726 -10.847 -16.245 1.00 82.94 192 TRP A C 1
ATOM 1436 O O . TRP A 1 192 ? 13.757 -10.235 -15.802 1.00 82.94 192 TRP A O 1
ATOM 1446 N N . GLU A 1 193 ? 14.793 -12.176 -16.279 1.00 81.75 193 GLU A N 1
ATOM 1447 C CA . GLU A 1 193 ? 13.776 -13.060 -15.705 1.00 81.75 193 GLU A CA 1
ATOM 1448 C C . GLU A 1 193 ? 13.989 -13.290 -14.200 1.00 81.75 193 GLU A C 1
ATOM 1450 O O . GLU A 1 193 ? 13.194 -13.951 -13.536 1.00 81.75 193 GLU A O 1
ATOM 1455 N N . ARG A 1 194 ? 15.054 -12.722 -13.617 1.00 79.69 194 ARG A N 1
ATOM 1456 C CA . ARG A 1 194 ? 15.287 -12.807 -12.174 1.00 79.69 194 ARG A CA 1
ATOM 1457 C C . ARG A 1 194 ? 14.173 -12.089 -11.405 1.00 79.69 194 ARG A C 1
ATOM 1459 O O . ARG A 1 194 ? 13.762 -10.997 -11.816 1.00 79.69 194 ARG A O 1
ATOM 1466 N N . PRO A 1 195 ? 13.727 -12.657 -10.273 1.00 71.12 195 PRO A N 1
ATOM 1467 C CA . PRO A 1 195 ? 12.719 -12.031 -9.437 1.00 71.12 195 PRO A CA 1
ATOM 1468 C C . PRO A 1 195 ? 13.245 -10.726 -8.831 1.00 71.12 195 PRO A C 1
ATOM 1470 O O . PRO A 1 195 ? 14.414 -10.606 -8.459 1.00 71.12 195 PRO A O 1
ATOM 1473 N N . VAL A 1 196 ? 12.351 -9.753 -8.714 1.00 76.12 196 VAL A N 1
ATOM 1474 C CA . VAL A 1 196 ? 12.525 -8.494 -7.987 1.00 76.12 196 VAL A CA 1
ATOM 1475 C C . VAL A 1 196 ? 11.426 -8.364 -6.925 1.00 76.12 196 VAL A C 1
ATOM 1477 O O . VAL A 1 196 ? 10.561 -9.233 -6.788 1.00 76.12 196 VAL A O 1
ATOM 1480 N N . ALA A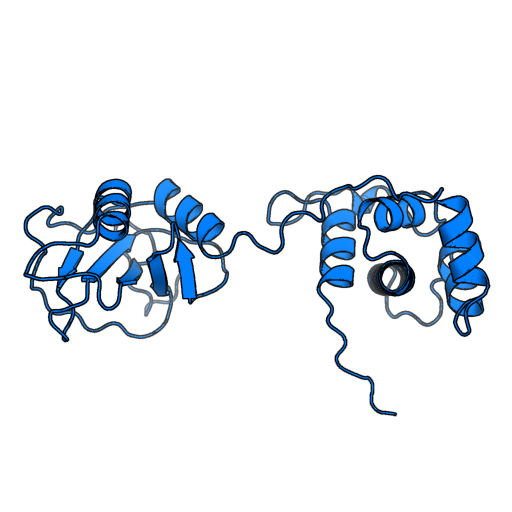 1 197 ? 11.455 -7.282 -6.143 1.00 57.69 197 ALA A N 1
ATOM 1481 C CA . ALA A 1 197 ? 10.439 -7.013 -5.127 1.00 57.69 197 ALA A CA 1
ATOM 1482 C C . ALA A 1 197 ? 9.004 -7.055 -5.702 1.00 57.69 197 ALA A C 1
ATOM 1484 O O . ALA A 1 197 ? 8.778 -6.752 -6.876 1.00 57.69 197 ALA A O 1
ATOM 1485 N N . ALA A 1 198 ? 8.033 -7.405 -4.851 1.00 59.38 198 ALA A N 1
ATOM 1486 C CA . ALA A 1 198 ? 6.616 -7.559 -5.202 1.00 59.38 198 ALA A CA 1
ATOM 1487 C C . ALA A 1 198 ? 6.290 -8.715 -6.178 1.00 59.38 198 ALA A C 1
ATOM 1489 O O . ALA A 1 198 ? 5.294 -8.645 -6.892 1.00 59.38 198 ALA A O 1
ATOM 1490 N N . GLY A 1 199 ? 7.111 -9.775 -6.214 1.00 66.12 199 GLY A N 1
ATOM 1491 C CA . GLY A 1 199 ? 6.799 -11.018 -6.941 1.00 66.12 199 GLY A CA 1
ATOM 1492 C C . GLY A 1 199 ? 6.842 -10.907 -8.470 1.00 66.12 199 GLY A C 1
ATOM 1493 O O . GLY A 1 199 ? 6.254 -11.735 -9.158 1.00 66.12 199 GLY A O 1
ATOM 1494 N N . ARG A 1 200 ? 7.514 -9.884 -9.010 1.00 75.94 200 ARG A N 1
ATOM 1495 C CA . ARG A 1 200 ? 7.663 -9.648 -10.458 1.00 75.94 200 ARG A CA 1
ATOM 1496 C C . ARG A 1 200 ? 9.059 -10.052 -10.924 1.00 75.94 200 ARG A C 1
ATOM 1498 O O . ARG A 1 200 ? 9.981 -10.099 -10.115 1.00 75.94 200 ARG A O 1
ATOM 1505 N N . THR A 1 201 ? 9.248 -10.277 -12.220 1.00 83.69 201 THR A N 1
ATOM 1506 C CA . THR A 1 201 ? 10.590 -10.335 -12.820 1.00 83.69 201 THR A CA 1
ATOM 1507 C C . THR A 1 201 ? 11.096 -8.926 -13.126 1.00 83.69 201 THR A C 1
ATOM 1509 O O . THR A 1 201 ? 10.323 -7.961 -13.180 1.00 83.69 201 THR A O 1
ATOM 1512 N N . TRP A 1 202 ? 12.406 -8.770 -13.317 1.00 88.88 202 TRP A N 1
ATOM 1513 C CA . TRP A 1 202 ? 12.992 -7.468 -13.643 1.00 88.88 202 TRP A CA 1
ATOM 1514 C C . TRP A 1 202 ? 12.432 -6.887 -14.954 1.00 88.88 202 TRP A C 1
ATOM 1516 O O . TRP A 1 202 ? 12.160 -5.683 -15.020 1.00 88.88 202 TRP A O 1
ATOM 1526 N N . ILE A 1 203 ? 12.201 -7.721 -15.977 1.00 86.31 203 ILE A N 1
ATOM 1527 C CA . ILE A 1 203 ? 11.609 -7.286 -17.253 1.00 86.31 203 ILE A CA 1
ATOM 1528 C C . ILE A 1 203 ? 10.172 -6.788 -17.062 1.00 86.31 203 ILE A C 1
ATOM 1530 O O . ILE A 1 203 ? 9.863 -5.668 -17.469 1.00 86.31 203 ILE A O 1
ATOM 1534 N N . THR A 1 204 ? 9.335 -7.528 -16.330 1.00 87.00 204 THR A N 1
ATOM 1535 C CA . THR A 1 204 ? 7.957 -7.121 -16.019 1.00 87.00 204 THR A CA 1
ATOM 1536 C C . THR A 1 204 ? 7.924 -5.840 -15.188 1.00 87.00 204 THR A C 1
ATOM 1538 O O . THR A 1 204 ? 7.128 -4.936 -15.448 1.00 87.00 204 THR A O 1
ATOM 1541 N N . HIS A 1 205 ? 8.834 -5.695 -14.222 1.00 85.56 205 HIS A N 1
ATOM 1542 C CA . HIS A 1 205 ? 8.975 -4.458 -13.454 1.00 85.56 205 HIS A CA 1
ATOM 1543 C C . HIS A 1 205 ? 9.391 -3.267 -14.335 1.00 85.56 205 HIS A C 1
ATOM 1545 O O . HIS A 1 205 ? 8.904 -2.153 -14.147 1.00 85.56 205 HIS A O 1
ATOM 1551 N N . THR A 1 206 ? 10.249 -3.488 -15.330 1.00 90.25 206 THR A N 1
ATOM 1552 C CA . THR A 1 206 ? 10.685 -2.450 -16.277 1.00 90.25 206 THR A CA 1
ATOM 1553 C C . THR A 1 206 ? 9.547 -2.000 -17.190 1.00 90.25 206 THR A C 1
ATOM 1555 O O . THR A 1 206 ? 9.353 -0.796 -17.369 1.00 90.25 206 THR A O 1
ATOM 1558 N N . VAL A 1 207 ? 8.750 -2.939 -17.708 1.00 89.94 207 VAL A N 1
ATOM 1559 C CA . VAL A 1 207 ? 7.549 -2.636 -18.504 1.00 89.94 207 VAL A CA 1
ATOM 1560 C C . VAL A 1 207 ? 6.531 -1.858 -17.680 1.00 89.94 207 VAL A C 1
ATOM 1562 O O . VAL A 1 207 ? 6.020 -0.838 -18.140 1.00 89.94 207 VAL A O 1
ATOM 1565 N N . TYR A 1 208 ? 6.307 -2.269 -16.432 1.00 85.50 208 TYR A N 1
ATOM 1566 C CA . TYR A 1 208 ? 5.454 -1.541 -15.499 1.00 85.50 208 TYR A CA 1
ATOM 1567 C C . TYR A 1 208 ? 5.934 -0.098 -15.309 1.00 85.50 208 TYR A C 1
ATOM 1569 O O . TYR A 1 208 ? 5.177 0.843 -15.528 1.00 85.50 208 TYR A O 1
ATOM 1577 N N . ARG A 1 209 ? 7.224 0.101 -15.001 1.00 88.25 209 ARG A N 1
ATOM 1578 C CA . ARG A 1 209 ? 7.805 1.445 -14.869 1.00 88.25 209 ARG A CA 1
ATOM 1579 C C . ARG A 1 209 ? 7.646 2.273 -16.145 1.00 88.25 209 ARG A C 1
ATOM 1581 O O . ARG A 1 209 ? 7.405 3.472 -16.053 1.00 88.25 209 ARG A O 1
ATOM 1588 N N . ALA A 1 210 ? 7.787 1.666 -17.324 1.00 88.62 210 ALA A N 1
ATOM 1589 C CA . ALA A 1 210 ? 7.639 2.363 -18.601 1.00 88.62 210 ALA A CA 1
ATOM 1590 C C . ALA A 1 210 ? 6.181 2.768 -18.873 1.00 88.62 210 ALA A C 1
ATOM 1592 O O . ALA A 1 210 ? 5.939 3.835 -19.436 1.00 88.62 210 ALA A O 1
ATOM 1593 N N . LEU A 1 211 ? 5.216 1.949 -18.444 1.00 84.50 211 LEU A N 1
ATOM 1594 C CA . LEU A 1 211 ? 3.787 2.239 -18.550 1.00 84.50 211 LEU A CA 1
ATOM 1595 C C . LEU A 1 211 ? 3.310 3.279 -17.527 1.00 84.50 211 LEU A C 1
ATOM 1597 O O . LEU A 1 211 ? 2.408 4.052 -17.853 1.00 84.50 211 LEU A O 1
ATOM 1601 N N . SER A 1 212 ? 3.905 3.312 -16.334 1.00 80.62 212 SER A N 1
ATOM 1602 C CA . SER A 1 212 ? 3.597 4.274 -15.265 1.00 80.62 212 SER A CA 1
ATOM 1603 C C . SER A 1 212 ? 4.364 5.593 -15.382 1.00 80.62 212 SER A C 1
ATOM 1605 O O . SER A 1 212 ? 4.067 6.540 -14.659 1.00 80.62 212 SER A O 1
ATOM 1607 N N . ALA A 1 213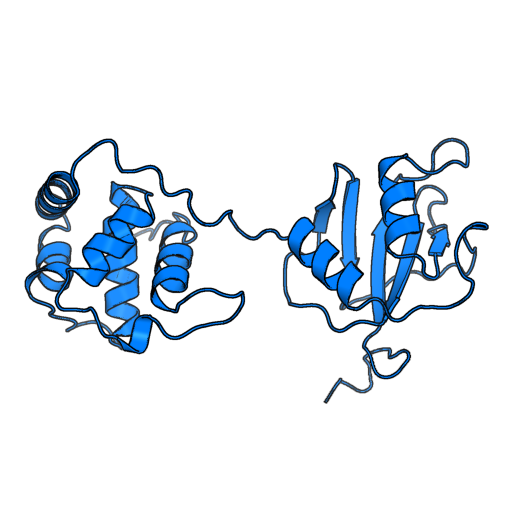 ? 5.366 5.677 -16.263 1.00 74.12 213 ALA A N 1
ATOM 1608 C CA . ALA A 1 213 ? 6.073 6.919 -16.547 1.00 74.12 213 ALA A CA 1
ATOM 1609 C C . ALA A 1 213 ? 5.152 7.871 -17.328 1.00 74.12 213 ALA A C 1
ATOM 1611 O O . ALA A 1 213 ? 5.173 7.912 -18.560 1.00 74.12 213 ALA A O 1
ATOM 1612 N N . ASP A 1 214 ? 4.322 8.609 -16.592 1.00 57.72 214 ASP A N 1
ATOM 1613 C CA . ASP A 1 214 ? 3.386 9.580 -17.140 1.00 57.72 214 ASP A CA 1
ATOM 1614 C C . A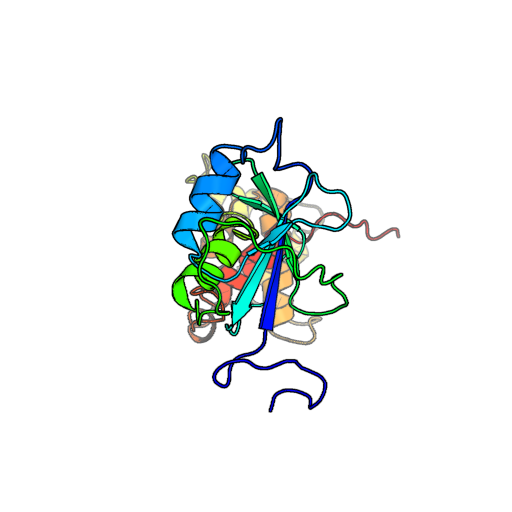SP A 1 214 ? 4.087 10.685 -17.937 1.00 57.72 214 ASP A C 1
ATOM 1616 O O . ASP A 1 214 ? 5.266 11.004 -17.748 1.00 57.72 214 ASP A O 1
ATOM 1620 N N . ARG A 1 215 ? 3.315 11.274 -18.850 1.00 51.25 215 ARG A N 1
ATOM 1621 C CA . ARG A 1 215 ? 3.685 12.280 -19.851 1.00 51.25 215 ARG A CA 1
ATOM 1622 C C . ARG A 1 215 ? 4.062 13.630 -19.213 1.00 51.25 215 ARG A C 1
ATOM 1624 O O . ARG A 1 215 ? 3.488 14.653 -19.564 1.00 51.25 215 ARG A O 1
ATOM 1631 N N . LYS A 1 216 ? 5.032 13.681 -18.294 1.00 36.00 216 LYS A N 1
ATOM 1632 C CA . LYS A 1 216 ? 5.701 14.947 -17.968 1.00 36.00 216 LYS A CA 1
ATOM 1633 C C . LYS A 1 216 ? 6.499 15.350 -19.198 1.00 36.00 216 LYS A C 1
ATOM 1635 O O . LYS A 1 216 ? 7.502 14.723 -19.538 1.00 36.00 216 LYS A O 1
ATOM 1640 N N . GLY A 1 217 ? 5.945 16.323 -19.916 1.00 31.66 217 GLY A N 1
ATOM 1641 C CA . GLY A 1 217 ? 6.552 16.926 -21.083 1.00 31.66 217 GLY A CA 1
ATOM 1642 C C . GLY A 1 217 ? 7.999 17.271 -20.782 1.00 31.66 217 GLY A C 1
ATOM 1643 O O . GLY A 1 217 ? 8.293 18.044 -19.875 1.00 31.66 217 GLY A O 1
ATOM 1644 N N . VAL A 1 218 ? 8.892 16.691 -21.577 1.00 32.25 218 VAL A N 1
ATOM 1645 C CA . VAL A 1 218 ? 10.104 17.393 -21.968 1.00 32.25 218 VAL A CA 1
ATOM 1646 C C . VAL A 1 218 ? 9.595 18.620 -22.721 1.00 32.25 218 VAL A C 1
ATOM 1648 O O . VAL A 1 218 ? 9.254 18.527 -23.901 1.00 32.25 218 VAL A O 1
ATOM 1651 N N . HIS A 1 219 ? 9.399 19.725 -22.001 1.00 30.53 219 HIS A N 1
ATOM 1652 C CA . HIS A 1 219 ? 9.437 21.027 -22.637 1.00 30.53 219 HIS A CA 1
ATOM 1653 C C . HIS A 1 219 ? 10.847 21.161 -23.206 1.00 30.53 219 HIS A C 1
ATOM 1655 O O . HIS A 1 219 ? 11.830 20.937 -22.496 1.00 30.53 219 HIS A O 1
ATOM 1661 N N . GLN A 1 220 ? 10.879 21.361 -24.522 1.00 32.47 220 GLN A N 1
ATOM 1662 C CA . GLN A 1 220 ? 12.045 21.839 -25.251 1.00 32.47 220 GLN A CA 1
ATOM 1663 C C . GLN A 1 220 ? 12.537 23.149 -24.644 1.00 32.47 220 GLN A C 1
ATOM 1665 O O . GLN A 1 220 ? 11.672 23.913 -24.153 1.00 32.47 220 GLN A O 1
#

Foldseek 3Di:
DDPPPFDADPNFGKKKKKFAQQADPNDGDPVVVVLQVLQQFWKAQAPVNRIMMGMAGEDEDDFDQWADAPNTTIGMDRDDDGDDDLHTDPPGDPHHYHRYPSRRVVRCRRCVDPPLQPQPPPPDDLVVLLVVLCPDPCNVLLCCCQPVVPQPPDPDLLRSLLVNLLSSCVRRVHLVSSLVSSCNGPSDDPQQQDDDPPGHGNSSVSNSCSSPPDCPDPPD

Organism: NCBI:txid249408